Protein AF-0000000083253314 (afdb_homodimer)

Structure (mmCIF, N/CA/C/O backbone):
data_AF-0000000083253314-model_v1
#
loop_
_entity.id
_entity.type
_entity.pdbx_description
1 polymer 'Uncharacterized protein'
#
loop_
_atom_site.group_PDB
_atom_site.id
_atom_site.type_symbol
_atom_site.label_atom_id
_atom_site.label_alt_id
_atom_site.label_comp_id
_atom_site.label_asym_id
_atom_site.label_entity_id
_atom_site.label_seq_id
_atom_site.pdbx_PDB_ins_code
_atom_site.Cartn_x
_atom_site.Cartn_y
_atom_site.Cartn_z
_atom_site.occupancy
_atom_site.B_iso_or_equiv
_atom_site.auth_seq_id
_atom_site.auth_comp_id
_atom_site.auth_asym_id
_atom_site.auth_atom_id
_atom_site.pdbx_PDB_model_num
ATOM 1 N N . MET A 1 1 ? 25.844 18.75 23.312 1 23.12 1 MET A N 1
ATOM 2 C CA . MET A 1 1 ? 25.453 18.906 21.906 1 23.12 1 MET A CA 1
ATOM 3 C C . MET A 1 1 ? 24.984 17.562 21.328 1 23.12 1 MET A C 1
ATOM 5 O O . MET A 1 1 ? 25.75 16.609 21.297 1 23.12 1 MET A O 1
ATOM 9 N N . ALA A 1 2 ? 23.922 17.047 21.75 1 31.97 2 ALA A N 1
ATOM 10 C CA . ALA A 1 2 ? 23.453 15.68 21.547 1 31.97 2 ALA A CA 1
ATOM 11 C C . ALA A 1 2 ? 23.531 15.281 20.078 1 31.97 2 ALA A C 1
ATOM 13 O O . ALA A 1 2 ? 23.125 16.062 19.203 1 31.97 2 ALA A O 1
ATOM 14 N N . THR A 1 3 ? 24.562 14.625 19.641 1 28.67 3 THR A N 1
ATOM 15 C CA . THR A 1 3 ? 24.781 14.102 18.297 1 28.67 3 THR A CA 1
ATOM 16 C C . THR A 1 3 ? 23.484 13.547 17.703 1 28.67 3 THR A C 1
ATOM 18 O O . THR A 1 3 ? 22.828 12.719 18.328 1 28.67 3 THR A O 1
ATOM 21 N N . LEU A 1 4 ? 22.672 14.398 17.188 1 31.06 4 LEU A N 1
ATOM 22 C CA . LEU A 1 4 ? 21.547 14.023 16.328 1 31.06 4 LEU A CA 1
ATOM 23 C C . LEU A 1 4 ? 21.922 12.812 15.469 1 31.06 4 LEU A C 1
ATOM 25 O O . LEU A 1 4 ? 22.672 12.93 14.5 1 31.06 4 LEU A O 1
ATOM 29 N N . THR A 1 5 ? 22.641 11.727 15.984 1 32.38 5 THR A N 1
ATOM 30 C CA . THR A 1 5 ? 22.922 10.477 15.297 1 32.38 5 THR A CA 1
ATOM 31 C C . THR A 1 5 ? 21.969 10.281 14.125 1 32.38 5 THR A C 1
ATOM 33 O O . THR A 1 5 ? 20.75 10.234 14.312 1 32.38 5 THR A O 1
ATOM 36 N N . ASN A 1 6 ? 22.219 10.875 12.977 1 35.59 6 ASN A N 1
ATOM 37 C CA . ASN A 1 6 ? 21.734 10.766 11.602 1 35.59 6 ASN A CA 1
ATOM 38 C C . ASN A 1 6 ? 21.234 9.359 11.289 1 35.59 6 ASN A C 1
ATOM 40 O O . ASN A 1 6 ? 22 8.508 10.844 1 35.59 6 ASN A O 1
ATOM 44 N N . ILE A 1 7 ? 20.938 8.414 12.031 1 38.84 7 ILE A N 1
ATOM 45 C CA . ILE A 1 7 ? 20.312 7.129 11.75 1 38.84 7 ILE A CA 1
ATOM 46 C C . ILE A 1 7 ? 19.562 7.203 10.422 1 38.84 7 ILE A C 1
ATOM 48 O O . ILE A 1 7 ? 18.547 7.902 10.312 1 38.84 7 ILE A O 1
ATOM 52 N N . ALA A 1 8 ? 20.234 7.473 9.375 1 46.09 8 ALA A N 1
ATOM 53 C CA . ALA A 1 8 ? 19.922 7.641 7.957 1 46.09 8 ALA A CA 1
ATOM 54 C C . ALA A 1 8 ? 18.688 6.82 7.562 1 46.09 8 ALA A C 1
ATOM 56 O O . ALA A 1 8 ? 18.703 5.594 7.684 1 46.09 8 ALA A O 1
ATOM 57 N N . ASN A 1 9 ? 17.516 7.301 7.895 1 69.62 9 ASN A N 1
ATOM 58 C CA . ASN A 1 9 ? 16.219 6.695 7.633 1 69.62 9 ASN A CA 1
ATOM 59 C C . ASN A 1 9 ? 16.172 6.027 6.262 1 69.62 9 ASN A C 1
ATOM 61 O O . ASN A 1 9 ? 16.641 6.602 5.273 1 69.62 9 ASN A O 1
ATOM 65 N N . GLU A 1 10 ? 16.484 4.688 6.301 1 85.62 10 GLU A N 1
ATOM 66 C CA . GLU A 1 10 ? 16.328 3.895 5.086 1 85.62 10 GLU A CA 1
ATOM 67 C C . GLU A 1 10 ? 15.336 4.547 4.125 1 85.62 10 GLU A C 1
ATOM 69 O O . GLU A 1 10 ? 14.219 4.883 4.508 1 85.62 10 GLU A O 1
ATOM 74 N N . THR A 1 11 ? 16.125 5.051 2.875 1 93.38 11 THR A N 1
ATOM 75 C CA . THR A 1 11 ? 15.195 5.547 1.86 1 93.38 11 THR A CA 1
ATOM 76 C C . THR A 1 11 ? 14.211 4.461 1.447 1 93.38 11 THR A C 1
ATOM 78 O O . THR A 1 11 ? 14.422 3.279 1.736 1 93.38 11 THR A O 1
ATOM 81 N N . LEU A 1 12 ? 13.133 4.816 0.83 1 95.38 12 LEU A N 1
ATOM 82 C CA . LEU A 1 12 ? 12.125 3.842 0.423 1 95.38 12 LEU A CA 1
ATOM 83 C C . LEU A 1 12 ? 12.703 2.869 -0.603 1 95.38 12 LEU A C 1
ATOM 85 O O . LEU A 1 12 ? 12.352 1.686 -0.604 1 95.38 12 LEU A O 1
ATOM 89 N N . ILE A 1 13 ? 13.633 3.361 -1.525 1 94.31 13 ILE A N 1
ATOM 90 C CA . ILE A 1 13 ? 14.203 2.473 -2.533 1 94.31 13 ILE A CA 1
ATOM 91 C C . ILE A 1 13 ? 15.117 1.45 -1.863 1 94.31 13 ILE A C 1
ATOM 93 O O . ILE A 1 13 ? 15.18 0.292 -2.283 1 94.31 13 ILE A O 1
ATOM 97 N N . GLU A 1 14 ? 15.852 1.898 -0.837 1 95.19 14 GLU A N 1
ATOM 98 C CA . GLU A 1 14 ? 16.688 0.967 -0.077 1 95.19 14 GLU A CA 1
ATOM 99 C C . GLU A 1 14 ? 15.828 -0.062 0.655 1 95.19 14 GLU A C 1
ATOM 101 O O . GLU A 1 14 ? 16.188 -1.24 0.723 1 95.19 14 GLU A O 1
ATOM 106 N N . ARG A 1 15 ? 14.727 0.374 1.231 1 96.06 15 ARG A N 1
ATOM 107 C CA . ARG A 1 15 ? 13.789 -0.533 1.89 1 96.06 15 ARG A CA 1
ATOM 108 C C . ARG A 1 15 ? 13.211 -1.536 0.898 1 96.06 15 ARG A C 1
ATOM 110 O O . ARG A 1 15 ? 13.102 -2.727 1.201 1 96.06 15 ARG A O 1
ATOM 117 N N . MET A 1 16 ? 12.844 -1.071 -0.293 1 96.19 16 MET A N 1
ATOM 118 C CA . MET A 1 16 ? 12.344 -1.963 -1.336 1 96.19 16 MET A CA 1
ATOM 119 C C . MET A 1 16 ? 13.383 -3.025 -1.687 1 96.19 16 MET A C 1
ATOM 121 O O . MET A 1 16 ? 13.047 -4.203 -1.815 1 96.19 16 MET A O 1
ATOM 125 N N . LYS A 1 17 ? 14.57 -2.559 -1.828 1 95.75 17 LYS A N 1
ATOM 126 C CA . LYS A 1 17 ? 15.656 -3.479 -2.129 1 95.75 17 LYS A CA 1
ATOM 127 C C . LYS A 1 17 ? 15.797 -4.543 -1.045 1 95.75 17 LYS A C 1
ATOM 129 O O . LYS A 1 17 ? 15.922 -5.73 -1.348 1 95.75 17 LYS A O 1
ATOM 134 N N . ARG A 1 18 ? 15.75 -4.125 0.148 1 96.94 18 ARG A N 1
ATOM 135 C CA . ARG A 1 18 ? 15.867 -5.059 1.264 1 96.94 18 ARG A CA 1
ATOM 136 C C . ARG A 1 18 ? 14.727 -6.074 1.249 1 96.94 18 ARG A C 1
ATOM 138 O O . ARG A 1 18 ? 14.953 -7.273 1.425 1 96.94 18 ARG A O 1
ATOM 145 N N . PHE A 1 19 ? 13.492 -5.609 1.08 1 97.12 19 PHE A N 1
ATOM 146 C CA . PHE A 1 19 ? 12.352 -6.516 1.013 1 97.12 19 PHE A CA 1
ATOM 147 C C . PHE A 1 19 ? 12.508 -7.496 -0.141 1 97.12 19 PHE A C 1
ATOM 149 O O . PHE A 1 19 ? 12.25 -8.695 0.018 1 97.12 19 PHE A O 1
ATOM 156 N N . TYR A 1 20 ? 12.906 -6.949 -1.326 1 97.19 20 TYR A N 1
ATOM 157 C CA . TYR A 1 20 ? 13.078 -7.809 -2.492 1 97.19 20 TYR A CA 1
ATOM 158 C C . TYR A 1 20 ? 14.078 -8.922 -2.205 1 97.19 20 TYR A C 1
ATOM 160 O O . TYR A 1 20 ? 13.812 -10.094 -2.5 1 97.19 20 TYR A O 1
ATOM 168 N N . GLU A 1 21 ? 15.18 -8.578 -1.661 1 97.12 21 GLU A N 1
ATOM 169 C CA . GLU A 1 21 ? 16.219 -9.562 -1.332 1 97.12 21 GLU A CA 1
ATOM 170 C C . GLU A 1 21 ? 15.68 -10.617 -0.368 1 97.12 21 GLU A C 1
ATOM 172 O O . GLU A 1 21 ? 15.984 -11.805 -0.513 1 97.12 21 GLU A O 1
ATOM 177 N N . GLN A 1 22 ? 14.945 -10.211 0.62 1 96.94 22 GLN A N 1
ATOM 178 C CA . GLN A 1 22 ? 14.367 -11.133 1.591 1 96.94 22 GLN A CA 1
ATOM 179 C C . GLN A 1 22 ? 13.414 -12.117 0.916 1 96.94 22 GLN A C 1
ATOM 181 O O . GLN A 1 22 ? 13.492 -13.32 1.147 1 96.94 22 GLN A O 1
ATOM 186 N N . TYR A 1 23 ? 12.602 -11.633 0.003 1 96.62 23 TYR A N 1
ATOM 187 C CA . TYR A 1 23 ? 11.633 -12.484 -0.661 1 96.62 23 TYR A CA 1
ATOM 188 C C . TYR A 1 23 ? 12.297 -13.352 -1.723 1 96.62 23 TYR A C 1
ATOM 190 O O . TYR A 1 23 ? 11.844 -14.469 -1.999 1 96.62 23 TYR A O 1
ATOM 198 N N . ARG A 1 24 ? 13.344 -12.852 -2.332 1 97.12 24 ARG A N 1
ATOM 199 C CA . ARG A 1 24 ? 14.023 -13.539 -3.428 1 97.12 24 ARG A CA 1
ATOM 200 C C . ARG A 1 24 ? 14.719 -14.805 -2.934 1 97.12 24 ARG A C 1
ATOM 202 O O . ARG A 1 24 ? 14.984 -15.7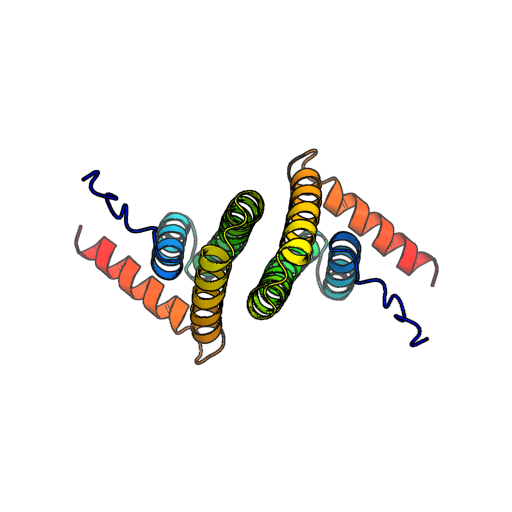19 -3.717 1 97.12 24 ARG A O 1
ATOM 209 N N . THR A 1 25 ? 14.906 -14.945 -1.656 1 95.81 25 THR A N 1
ATOM 210 C CA . THR A 1 25 ? 15.523 -16.125 -1.075 1 95.81 25 THR A CA 1
ATOM 211 C C . THR A 1 25 ? 14.602 -17.344 -1.209 1 95.81 25 THR A C 1
ATOM 213 O O . THR A 1 25 ? 15.062 -18.484 -1.243 1 95.81 25 THR A O 1
ATOM 216 N N . THR A 1 26 ? 13.305 -17.125 -1.304 1 96.12 26 THR A N 1
ATOM 217 C CA . THR A 1 26 ? 12.375 -18.234 -1.234 1 96.12 26 THR A CA 1
ATOM 218 C C . THR A 1 26 ? 11.398 -18.203 -2.406 1 96.12 26 THR A C 1
ATOM 220 O O . THR A 1 26 ? 10.562 -19.094 -2.551 1 96.12 26 THR A O 1
ATOM 223 N N . SER A 1 27 ? 11.438 -17.141 -3.209 1 96.38 27 SER A N 1
ATOM 224 C CA . SER A 1 27 ? 10.461 -16.984 -4.277 1 96.38 27 SER A CA 1
ATOM 225 C C . SER A 1 27 ? 11.133 -16.625 -5.598 1 96.38 27 SER A C 1
ATOM 227 O O . SER A 1 27 ? 12.312 -16.266 -5.621 1 96.38 27 SER A O 1
ATOM 229 N N . ASN A 1 28 ? 10.375 -16.766 -6.719 1 96.44 28 ASN A N 1
ATOM 230 C CA . ASN A 1 28 ? 10.898 -16.359 -8.016 1 96.44 28 ASN A CA 1
ATOM 231 C C . ASN A 1 28 ? 10.875 -14.836 -8.172 1 96.44 28 ASN A C 1
ATOM 233 O O . ASN A 1 28 ? 10.391 -14.125 -7.297 1 96.44 28 ASN A O 1
ATOM 237 N N . VAL A 1 29 ? 11.391 -14.305 -9.273 1 95.62 29 VAL A N 1
ATOM 238 C CA . VAL A 1 29 ? 11.594 -12.891 -9.531 1 95.62 29 VAL A CA 1
ATOM 239 C C . VAL A 1 29 ? 10.258 -12.148 -9.461 1 95.62 29 VAL A C 1
ATOM 241 O O . VAL A 1 29 ? 10.133 -11.141 -8.766 1 95.62 29 VAL A O 1
ATOM 244 N N . GLU A 1 30 ? 9.211 -12.695 -10.078 1 93 30 GLU A N 1
ATOM 245 C CA . GLU A 1 30 ? 7.918 -12.023 -10.164 1 93 30 GLU A CA 1
ATOM 246 C C . GLU A 1 30 ? 7.246 -11.945 -8.797 1 93 30 GLU A C 1
ATOM 248 O O . GLU A 1 30 ? 6.832 -10.867 -8.367 1 93 30 GLU A O 1
ATOM 253 N N . ALA A 1 31 ? 7.215 -13.062 -8.141 1 93.69 31 ALA A N 1
ATOM 254 C CA . ALA A 1 31 ? 6.574 -13.109 -6.828 1 93.69 31 ALA A CA 1
ATOM 255 C C . ALA A 1 31 ? 7.324 -12.242 -5.824 1 93.69 31 ALA A C 1
ATOM 257 O O . ALA A 1 31 ? 6.707 -11.57 -4.996 1 93.69 31 ALA A O 1
ATOM 258 N N . SER A 1 32 ? 8.688 -12.219 -5.91 1 96.25 32 SER A N 1
ATOM 259 C CA . SER A 1 32 ? 9.508 -11.414 -5.004 1 96.25 32 SER A CA 1
ATOM 260 C C . SER A 1 32 ? 9.242 -9.93 -5.191 1 96.25 32 SER A C 1
ATOM 262 O O . SER A 1 32 ? 9.148 -9.18 -4.215 1 96.25 32 SER A O 1
ATOM 264 N N . PHE A 1 33 ? 9.094 -9.523 -6.457 1 94.69 33 PHE A N 1
ATOM 265 C CA . PHE A 1 33 ? 8.859 -8.117 -6.746 1 94.69 33 PHE A CA 1
ATOM 266 C C . PHE A 1 33 ? 7.492 -7.684 -6.227 1 94.69 33 PHE A C 1
ATOM 268 O O . PHE A 1 33 ? 7.371 -6.641 -5.586 1 94.69 33 PHE A O 1
ATOM 275 N N . VAL A 1 34 ? 6.48 -8.477 -6.469 1 91 34 VAL A N 1
ATOM 276 C CA . VAL A 1 34 ? 5.117 -8.172 -6.039 1 91 34 VAL A CA 1
ATOM 277 C C . VAL A 1 34 ? 5.062 -8.102 -4.512 1 91 34 VAL A C 1
ATOM 279 O O . VAL A 1 34 ? 4.504 -7.164 -3.945 1 91 34 VAL A O 1
ATOM 282 N N . ASN A 1 35 ? 5.645 -9.062 -3.846 1 93.62 35 ASN A N 1
ATOM 283 C CA . ASN A 1 35 ? 5.645 -9.109 -2.389 1 93.62 35 ASN A CA 1
ATOM 284 C C . ASN A 1 35 ? 6.398 -7.926 -1.792 1 93.62 35 ASN A C 1
ATOM 286 O O . ASN A 1 35 ? 5.973 -7.352 -0.789 1 93.62 35 ASN A O 1
ATOM 290 N N . ALA A 1 36 ? 7.531 -7.609 -2.379 1 95.44 36 ALA A N 1
ATOM 291 C CA . ALA A 1 36 ? 8.328 -6.484 -1.897 1 95.44 36 ALA A CA 1
ATOM 292 C C . ALA A 1 36 ? 7.555 -5.172 -2.02 1 95.44 36 ALA A C 1
ATOM 294 O O . ALA A 1 36 ? 7.57 -4.348 -1.104 1 95.44 36 ALA A O 1
ATOM 295 N N . LYS A 1 37 ? 6.953 -4.98 -3.164 1 93.62 37 LYS A N 1
ATOM 296 C CA . LYS A 1 37 ? 6.152 -3.785 -3.4 1 93.62 37 LYS A CA 1
ATOM 297 C C . LYS A 1 37 ? 5.035 -3.658 -2.367 1 93.62 37 LYS A C 1
ATOM 299 O O . LYS A 1 37 ? 4.809 -2.574 -1.824 1 93.62 37 LYS A O 1
ATOM 304 N N . GLU A 1 38 ? 4.328 -4.746 -2.104 1 92.12 38 GLU A N 1
ATOM 305 C CA . GLU A 1 38 ? 3.262 -4.75 -1.108 1 92.12 38 GLU A CA 1
ATOM 306 C C . GLU A 1 38 ? 3.799 -4.41 0.279 1 92.12 38 GLU A C 1
ATOM 308 O O . GLU A 1 38 ? 3.232 -3.568 0.98 1 92.12 38 GLU A O 1
ATOM 313 N N . ALA A 1 39 ? 4.84 -5.07 0.633 1 94.75 39 ALA A N 1
ATOM 314 C CA . ALA A 1 39 ? 5.445 -4.816 1.938 1 94.75 39 ALA A CA 1
ATOM 315 C C . ALA A 1 39 ? 5.855 -3.354 2.078 1 94.75 39 ALA A C 1
ATOM 317 O O . ALA A 1 39 ? 5.66 -2.748 3.135 1 94.75 39 ALA A O 1
ATOM 318 N N . LEU A 1 40 ? 6.406 -2.824 0.994 1 96.12 40 LEU A N 1
ATOM 319 C CA . LEU A 1 40 ? 6.832 -1.428 1.001 1 96.12 40 LEU A CA 1
ATOM 320 C C . LEU A 1 40 ? 5.645 -0.501 1.242 1 96.12 40 LEU A C 1
ATOM 322 O O . LEU A 1 40 ? 5.707 0.387 2.096 1 96.12 40 LEU A O 1
ATOM 326 N N . ALA A 1 41 ? 4.598 -0.711 0.452 1 95.38 41 ALA A N 1
ATOM 327 C CA . ALA A 1 41 ? 3.412 0.13 0.586 1 95.38 41 ALA A CA 1
ATOM 328 C C . ALA A 1 41 ? 2.842 0.051 1.999 1 95.38 41 ALA A C 1
ATOM 330 O O . ALA A 1 41 ? 2.506 1.076 2.598 1 95.38 41 ALA A O 1
ATOM 331 N N . LEU A 1 42 ? 2.777 -1.097 2.561 1 93.94 42 LEU A N 1
ATOM 332 C CA . LEU A 1 42 ? 2.184 -1.301 3.879 1 93.94 42 LEU A CA 1
ATOM 333 C C . LEU A 1 42 ? 3.037 -0.653 4.965 1 93.94 42 LEU A C 1
ATOM 335 O O . LEU A 1 42 ? 2.51 0.009 5.859 1 93.94 42 LEU A O 1
ATOM 339 N N . THR A 1 43 ? 4.312 -0.815 4.91 1 95.19 43 THR A N 1
ATOM 340 C CA . THR A 1 43 ? 5.176 -0.24 5.934 1 95.19 43 THR A CA 1
ATOM 341 C C . THR A 1 43 ? 5.234 1.279 5.805 1 95.19 43 THR A C 1
ATOM 343 O O . THR A 1 43 ? 5.359 1.988 6.805 1 95.19 43 THR A O 1
ATOM 346 N N . LEU A 1 44 ? 5.184 1.72 4.551 1 97.12 44 LEU A N 1
ATOM 347 C CA . LEU A 1 44 ? 5.137 3.162 4.336 1 97.12 44 LEU A CA 1
ATOM 348 C C . LEU A 1 44 ? 3.893 3.764 4.984 1 97.12 44 LEU A C 1
ATOM 350 O O . LEU A 1 44 ? 3.961 4.832 5.598 1 97.12 44 LEU A O 1
ATOM 354 N N . LEU A 1 45 ? 2.793 3.102 4.836 1 97.19 45 LEU A N 1
ATOM 355 C CA . LEU A 1 45 ? 1.558 3.576 5.449 1 97.19 45 LEU A CA 1
ATOM 356 C C . LEU A 1 45 ? 1.685 3.602 6.969 1 97.19 45 LEU A C 1
ATOM 358 O O . LEU A 1 45 ? 1.155 4.504 7.625 1 97.19 45 LEU A O 1
ATOM 362 N N . ASP A 1 46 ? 2.395 2.699 7.555 1 95.62 46 ASP A N 1
ATOM 363 C CA . ASP A 1 46 ? 2.674 2.715 8.984 1 95.62 46 ASP A CA 1
ATOM 364 C C . ASP A 1 46 ? 3.5 3.939 9.375 1 95.62 46 ASP A C 1
ATOM 366 O O . ASP A 1 46 ? 3.199 4.609 10.367 1 95.62 46 ASP A O 1
ATOM 370 N N . ASP A 1 47 ? 4.551 4.199 8.609 1 96.5 47 ASP A N 1
ATOM 371 C CA . ASP A 1 47 ? 5.391 5.371 8.859 1 96.5 47 ASP A CA 1
ATOM 372 C C . ASP A 1 47 ? 4.562 6.652 8.828 1 96.5 47 ASP A C 1
ATOM 374 O O . ASP A 1 47 ? 4.703 7.512 9.703 1 96.5 47 ASP A O 1
ATOM 378 N N . ILE A 1 48 ? 3.76 6.699 7.812 1 97.69 48 ILE A N 1
ATOM 379 C CA . ILE A 1 48 ? 2.949 7.895 7.621 1 97.69 48 ILE A CA 1
ATOM 380 C C . ILE A 1 48 ? 1.991 8.062 8.797 1 97.69 48 ILE A C 1
ATOM 382 O O . ILE A 1 48 ? 1.766 9.18 9.266 1 97.69 48 ILE A O 1
ATOM 386 N N . GLY A 1 49 ? 1.364 6.965 9.242 1 96.38 49 GLY A N 1
ATOM 387 C CA . GLY A 1 49 ? 0.548 7.031 10.438 1 96.38 49 GLY A CA 1
ATOM 388 C C . GLY A 1 49 ? 1.292 7.594 11.641 1 96.38 49 GLY A C 1
ATOM 389 O O . GLY A 1 49 ? 0.766 8.445 12.359 1 96.38 49 GLY A O 1
ATOM 390 N N . ARG A 1 50 ? 2.471 7.148 11.844 1 96.56 50 ARG A N 1
ATOM 391 C CA . ARG A 1 50 ? 3.293 7.637 12.945 1 96.56 50 ARG A CA 1
ATOM 392 C C . ARG A 1 50 ? 3.617 9.117 12.773 1 96.56 50 ARG A C 1
ATOM 394 O O . ARG A 1 50 ? 3.5 9.898 13.719 1 96.56 50 ARG A O 1
ATOM 401 N N . TYR A 1 51 ? 4.051 9.492 11.547 1 97.44 51 TYR A N 1
ATOM 402 C CA . TYR A 1 51 ? 4.359 10.891 11.266 1 97.44 51 TYR A CA 1
ATOM 403 C C . TYR A 1 51 ? 3.15 11.781 11.523 1 97.44 51 TYR A C 1
ATOM 405 O O . TYR A 1 51 ? 3.293 12.906 11.992 1 97.44 51 TYR A O 1
ATOM 413 N N . ALA A 1 52 ? 1.97 11.32 11.125 1 96.75 52 ALA A N 1
ATOM 414 C CA . ALA A 1 52 ? 0.739 12.078 11.32 1 96.75 52 ALA A CA 1
ATOM 415 C C . ALA A 1 52 ? 0.461 12.297 12.805 1 96.75 52 ALA A C 1
ATOM 417 O O . ALA A 1 52 ? 0.069 13.398 13.219 1 96.75 52 ALA A O 1
ATOM 418 N N . GLU A 1 53 ? 0.639 11.289 13.625 1 95.44 53 GLU A N 1
ATOM 419 C CA . GLU A 1 53 ? 0.472 11.406 15.07 1 95.44 53 GLU A CA 1
ATOM 420 C C . GLU A 1 53 ? 1.418 12.453 15.648 1 95.44 53 GLU A C 1
ATOM 422 O O . GLU A 1 53 ? 1.055 13.18 16.578 1 95.44 53 GLU A O 1
ATOM 427 N N . GLU A 1 54 ? 2.592 12.547 15.055 1 96.56 54 GLU A N 1
ATOM 428 C CA . GLU A 1 54 ? 3.613 13.492 15.5 1 96.56 54 GLU A CA 1
ATOM 429 C C . GLU A 1 54 ? 3.42 14.859 14.844 1 96.56 54 GLU A C 1
ATOM 431 O O . GLU A 1 54 ? 4.207 15.781 15.078 1 96.56 54 GLU A O 1
ATOM 436 N N . SER A 1 55 ? 2.428 14.969 14.055 1 96.94 55 SER A N 1
ATOM 437 C CA . SER A 1 55 ? 2.133 16.188 13.32 1 96.94 55 SER A CA 1
ATOM 438 C C . SER A 1 55 ? 3.328 16.625 12.477 1 96.94 55 SER A C 1
ATOM 440 O O . SER A 1 55 ? 3.633 17.812 12.398 1 96.94 55 SER A O 1
ATOM 442 N N . ASN A 1 56 ? 4.027 15.609 11.961 1 97.06 56 ASN A N 1
ATOM 443 C CA . ASN A 1 56 ? 5.23 15.867 11.18 1 97.06 56 ASN A CA 1
ATOM 444 C C . ASN A 1 56 ? 4.934 15.867 9.68 1 97.06 56 ASN A C 1
ATOM 446 O O . ASN A 1 56 ? 5.266 14.914 8.977 1 97.06 56 ASN A O 1
ATOM 450 N N . LEU A 1 57 ? 4.379 16.938 9.219 1 96.88 57 LEU A N 1
ATOM 451 C CA . LEU A 1 57 ? 3.957 17.078 7.832 1 96.88 57 LEU A CA 1
ATOM 452 C C . LEU A 1 57 ? 5.152 17 6.891 1 96.88 57 LEU A C 1
ATOM 454 O O . LEU A 1 57 ? 5.043 16.469 5.785 1 96.88 57 LEU A O 1
ATOM 458 N N . ASP A 1 58 ? 6.297 17.547 7.332 1 96 58 ASP A N 1
ATOM 459 C CA . ASP A 1 58 ? 7.492 17.5 6.492 1 96 58 ASP A CA 1
ATOM 460 C C . ASP A 1 58 ? 7.93 16.062 6.227 1 96 58 ASP A C 1
ATOM 462 O O . ASP A 1 58 ? 8.273 15.711 5.098 1 96 58 ASP A O 1
ATOM 466 N N . ALA A 1 59 ? 7.867 15.219 7.215 1 96.25 59 ALA A N 1
ATOM 467 C CA . ALA A 1 59 ? 8.211 13.805 7.055 1 96.25 59 ALA A CA 1
ATOM 468 C C . ALA A 1 59 ? 7.234 13.102 6.117 1 96.25 59 ALA A C 1
ATOM 470 O O . ALA A 1 59 ? 7.633 12.258 5.312 1 96.25 59 ALA A O 1
ATOM 471 N N . ILE A 1 60 ? 5.969 13.461 6.234 1 97.75 60 ILE A N 1
ATOM 472 C CA . ILE A 1 60 ? 4.953 12.867 5.367 1 97.75 60 ILE A CA 1
ATOM 473 C C . ILE A 1 60 ? 5.215 13.273 3.918 1 97.75 60 ILE A C 1
ATOM 475 O O . ILE A 1 60 ? 5.18 12.43 3.02 1 97.75 60 ILE A O 1
ATOM 479 N N . ARG A 1 61 ? 5.559 14.492 3.713 1 97.25 61 ARG A N 1
ATOM 480 C CA . ARG A 1 61 ? 5.84 14.977 2.363 1 97.25 61 ARG A CA 1
ATOM 481 C C . ARG A 1 61 ? 7.055 14.266 1.772 1 97.25 61 ARG A C 1
ATOM 483 O O . ARG A 1 61 ? 7.047 13.883 0.602 1 97.25 61 ARG A O 1
ATOM 490 N N . MET A 1 62 ? 8.031 14.086 2.566 1 96.5 62 MET A N 1
ATOM 491 C CA . MET A 1 62 ? 9.227 13.391 2.1 1 96.5 62 MET A CA 1
ATOM 492 C C . MET A 1 62 ? 8.906 11.938 1.755 1 96.5 62 MET A C 1
ATOM 494 O O . MET A 1 62 ? 9.367 11.422 0.732 1 96.5 62 MET A O 1
ATOM 498 N N . ALA A 1 63 ? 8.148 11.289 2.621 1 96.31 63 ALA A N 1
ATOM 499 C CA . ALA A 1 63 ? 7.781 9.898 2.404 1 96.31 63 ALA A CA 1
ATOM 500 C C . ALA A 1 63 ? 6.969 9.734 1.124 1 96.31 63 ALA A C 1
ATOM 502 O O . ALA A 1 63 ? 7.219 8.82 0.333 1 96.31 63 ALA A O 1
ATOM 503 N N . THR A 1 64 ? 6.027 10.617 0.877 1 97 64 THR A N 1
ATOM 504 C CA . THR A 1 64 ? 5.172 10.508 -0.301 1 97 64 THR A CA 1
ATOM 505 C C . THR A 1 64 ? 5.953 10.867 -1.565 1 97 64 THR A C 1
ATOM 507 O O . THR A 1 64 ? 5.695 10.305 -2.635 1 97 64 THR A O 1
ATOM 510 N N . ALA A 1 65 ? 6.91 11.766 -1.497 1 95.94 65 ALA A N 1
ATOM 511 C CA . ALA A 1 65 ? 7.77 12.078 -2.637 1 95.94 65 ALA A CA 1
ATOM 512 C C . ALA A 1 65 ? 8.609 10.867 -3.033 1 95.94 65 ALA A C 1
ATOM 514 O O . ALA A 1 65 ? 8.758 10.57 -4.219 1 95.94 65 ALA A O 1
ATOM 515 N N . GLN A 1 66 ? 9.141 10.234 -2.027 1 95.88 66 GLN A N 1
ATOM 516 C CA . GLN A 1 66 ? 9.922 9.031 -2.299 1 95.88 66 GLN A CA 1
ATOM 517 C C . GLN A 1 66 ? 9.047 7.945 -2.932 1 95.88 66 GLN A C 1
ATOM 519 O O . GLN A 1 66 ? 9.492 7.242 -3.842 1 95.88 66 GLN A O 1
ATOM 524 N N . TRP A 1 67 ? 7.875 7.797 -2.484 1 95.88 67 TRP A N 1
ATOM 525 C CA . TRP A 1 67 ? 6.953 6.824 -3.062 1 95.88 67 TRP A CA 1
ATOM 526 C C . TRP A 1 67 ? 6.66 7.152 -4.523 1 95.88 67 TRP A C 1
ATOM 528 O O . TRP A 1 67 ? 6.648 6.262 -5.379 1 95.88 67 TRP A O 1
ATOM 538 N N . ASP A 1 68 ? 6.398 8.398 -4.824 1 93.56 68 ASP A N 1
ATOM 539 C CA . ASP A 1 68 ? 6.145 8.828 -6.195 1 93.56 68 ASP A CA 1
ATOM 540 C C . ASP A 1 68 ? 7.316 8.461 -7.105 1 93.56 68 ASP A C 1
ATOM 542 O O . ASP A 1 68 ? 7.113 8.031 -8.242 1 93.56 68 ASP A O 1
ATOM 546 N N . GLU A 1 69 ? 8.484 8.602 -6.613 1 91.12 69 GLU A N 1
ATOM 547 C CA . GLU A 1 69 ? 9.672 8.258 -7.391 1 91.12 69 GLU A CA 1
ATOM 548 C C . GLU A 1 69 ? 9.703 6.766 -7.715 1 91.12 69 GLU A C 1
ATOM 550 O O . GLU A 1 69 ? 9.953 6.379 -8.859 1 91.12 69 GLU A O 1
ATOM 555 N N . ILE A 1 70 ? 9.406 5.973 -6.723 1 91.75 70 ILE A N 1
ATOM 556 C CA . ILE A 1 70 ? 9.414 4.523 -6.914 1 91.75 70 ILE A CA 1
ATOM 557 C C . ILE A 1 70 ? 8.312 4.133 -7.902 1 91.75 70 ILE A C 1
ATOM 559 O O . ILE A 1 70 ? 8.539 3.301 -8.789 1 91.75 70 ILE A O 1
ATOM 563 N N . ARG A 1 71 ? 7.18 4.734 -7.77 1 89.44 71 ARG A N 1
ATOM 564 C CA . ARG A 1 71 ? 6.066 4.457 -8.672 1 89.44 71 ARG A CA 1
ATOM 565 C C . ARG A 1 71 ? 6.422 4.809 -10.109 1 89.44 71 ARG A C 1
ATOM 567 O O . ARG A 1 71 ? 6.07 4.078 -11.039 1 89.44 71 ARG A O 1
ATOM 574 N N . MET A 1 72 ? 7.039 5.906 -10.281 1 88.25 72 MET A N 1
ATOM 575 C CA . MET A 1 72 ? 7.469 6.32 -11.609 1 88.25 72 MET A CA 1
ATOM 576 C C . MET A 1 72 ? 8.453 5.309 -12.203 1 88.25 72 MET A C 1
ATOM 578 O O . MET A 1 72 ? 8.375 4.988 -13.391 1 88.25 72 MET A O 1
ATOM 582 N N . MET A 1 73 ? 9.273 4.812 -11.336 1 86.94 73 MET A N 1
ATOM 583 C CA . MET A 1 73 ? 10.227 3.807 -11.789 1 86.94 73 MET A CA 1
ATOM 584 C C . MET A 1 73 ? 9.516 2.518 -12.188 1 86.94 73 MET A C 1
ATOM 586 O O . MET A 1 73 ? 9.953 1.818 -13.102 1 86.94 73 MET A O 1
ATOM 590 N N . MET A 1 74 ? 8.445 2.221 -11.492 1 84.81 74 MET A N 1
ATOM 591 C CA . MET A 1 74 ? 7.691 1.002 -11.766 1 84.81 74 MET A CA 1
ATOM 592 C C . MET A 1 74 ? 6.859 1.152 -13.039 1 84.81 74 MET A C 1
ATOM 594 O O . MET A 1 74 ? 6.621 0.174 -13.75 1 84.81 74 MET A O 1
ATOM 598 N N . GLN A 1 75 ? 6.152 2.355 -13.266 1 78 75 GLN A N 1
ATOM 599 C CA . GLN A 1 75 ? 5.285 2.623 -14.406 1 78 75 GLN A CA 1
ATOM 600 C C . GLN A 1 75 ? 6.09 2.773 -15.695 1 78 75 GLN A C 1
ATOM 602 O O . GLN A 1 75 ? 5.582 2.518 -16.781 1 78 75 GLN A O 1
ATOM 607 N N . GLY A 1 76 ? 7.164 3.547 -15.625 1 65.19 76 GLY A N 1
ATOM 608 C CA . GLY A 1 76 ? 7.957 3.68 -16.844 1 65.19 76 GLY A CA 1
ATOM 609 C C . GLY A 1 76 ? 8.25 2.352 -17.5 1 65.19 76 GLY A C 1
ATOM 610 O O . GLY A 1 76 ? 7.516 1.379 -17.312 1 65.19 76 GLY A O 1
ATOM 611 N N . SER A 1 77 ? 9.406 2.027 -18.031 1 59.03 77 SER A N 1
ATOM 612 C CA . SER A 1 77 ? 9.727 0.8 -18.75 1 59.03 77 SER A CA 1
ATOM 613 C C . SER A 1 77 ? 9.445 -0.432 -17.891 1 59.03 77 SER A C 1
ATOM 615 O O . SER A 1 77 ? 9.797 -0.471 -16.719 1 59.03 77 SER A O 1
ATOM 617 N N . ASN A 1 78 ? 8.391 -1.418 -18.281 1 57.81 78 ASN A N 1
ATOM 618 C CA . ASN A 1 78 ? 7.633 -2.533 -17.719 1 57.81 78 ASN A CA 1
ATOM 619 C C . ASN A 1 78 ? 8.438 -3.279 -16.656 1 57.81 78 ASN A C 1
ATOM 621 O O . ASN A 1 78 ? 7.902 -3.623 -15.602 1 57.81 78 ASN A O 1
ATOM 625 N N . ASP A 1 79 ? 9.781 -3.354 -16.75 1 77.25 79 ASP A N 1
ATOM 626 C CA . ASP A 1 79 ? 10.469 -4.289 -15.859 1 77.25 79 ASP A CA 1
ATOM 627 C C . ASP A 1 79 ? 11.789 -3.709 -15.367 1 77.25 79 ASP A C 1
ATOM 629 O O . ASP A 1 79 ? 12.648 -4.441 -14.867 1 77.25 79 ASP A O 1
ATOM 633 N N . ALA A 1 80 ? 11.711 -2.256 -15.461 1 84.38 80 ALA A N 1
ATOM 634 C CA . ALA A 1 80 ? 13.039 -1.702 -15.227 1 84.38 80 ALA A CA 1
ATOM 635 C C . ALA A 1 80 ? 13.438 -1.827 -13.758 1 84.38 80 ALA A C 1
ATOM 637 O O . ALA A 1 80 ? 14.547 -2.252 -13.438 1 84.38 80 ALA A O 1
ATOM 638 N N .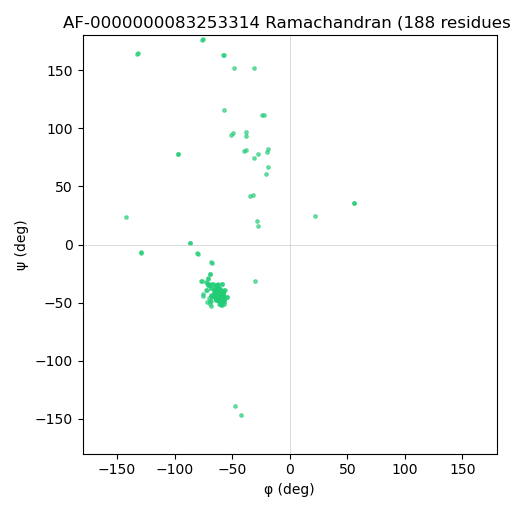 LEU A 1 81 ? 12.594 -1.427 -12.836 1 92 81 LEU A N 1
ATOM 639 C CA . LEU A 1 81 ? 12.914 -1.511 -11.422 1 92 81 LEU A CA 1
ATOM 640 C C . LEU A 1 81 ? 13.117 -2.961 -10.992 1 92 81 LEU A C 1
ATOM 642 O O . LEU A 1 81 ? 14.062 -3.271 -10.266 1 92 81 LEU A O 1
ATOM 646 N N . LYS A 1 82 ? 12.297 -3.795 -11.453 1 93.25 82 LYS A N 1
ATOM 647 C CA . LYS A 1 82 ? 12.414 -5.219 -11.148 1 93.25 82 LYS A CA 1
ATOM 648 C C . LYS A 1 82 ? 13.742 -5.777 -11.633 1 93.25 82 LYS A C 1
ATOM 650 O O . LYS A 1 82 ? 14.422 -6.504 -10.898 1 93.25 82 LYS A O 1
ATOM 655 N N . GLU A 1 83 ? 14.062 -5.461 -12.82 1 92.5 83 GLU A N 1
ATOM 656 C CA . GLU A 1 83 ? 15.328 -5.93 -13.398 1 92.5 83 GLU A CA 1
ATOM 657 C C . GLU A 1 83 ? 16.516 -5.398 -12.609 1 92.5 83 GLU A C 1
ATOM 659 O O . GLU A 1 83 ? 17.5 -6.117 -12.398 1 92.5 83 GLU A O 1
ATOM 664 N N . ARG A 1 84 ? 16.422 -4.145 -12.297 1 92.94 84 ARG A N 1
ATOM 665 C CA . ARG A 1 84 ? 17.5 -3.547 -11.508 1 92.94 84 ARG A CA 1
ATOM 666 C C . ARG A 1 84 ? 17.656 -4.27 -10.172 1 92.94 84 ARG A C 1
ATOM 668 O O . ARG A 1 84 ? 18.781 -4.602 -9.773 1 92.94 84 ARG A O 1
ATOM 675 N N . LEU A 1 85 ? 16.609 -4.5 -9.469 1 95.44 85 LEU A N 1
ATOM 676 C CA . LEU A 1 85 ? 16.656 -5.191 -8.188 1 95.44 85 LEU A CA 1
ATOM 677 C C . LEU A 1 85 ? 17.25 -6.59 -8.344 1 95.44 85 LEU A C 1
ATOM 679 O O . LEU A 1 85 ? 18.031 -7.031 -7.512 1 95.44 85 LEU A O 1
ATOM 683 N N . GLU A 1 86 ? 16.812 -7.223 -9.406 1 95.62 86 GLU A N 1
ATOM 684 C CA . GLU A 1 86 ? 17.297 -8.57 -9.656 1 95.62 86 GLU A CA 1
ATOM 685 C C . GLU A 1 86 ? 18.812 -8.562 -9.922 1 95.62 86 GLU A C 1
ATOM 687 O O . GLU A 1 86 ? 19.531 -9.422 -9.422 1 95.62 86 GLU A O 1
ATOM 692 N N . ARG A 1 87 ? 19.203 -7.648 -10.742 1 95 87 ARG A N 1
ATOM 693 C CA . ARG A 1 87 ? 20.625 -7.516 -11.031 1 95 87 ARG A CA 1
ATOM 694 C C . ARG A 1 87 ? 21.438 -7.293 -9.75 1 95 87 ARG A C 1
ATOM 696 O O . ARG A 1 87 ? 22.453 -7.941 -9.539 1 95 87 ARG A O 1
ATOM 703 N N . GLU A 1 88 ? 21 -6.371 -8.961 1 94.94 88 GLU A N 1
ATOM 704 C CA . GLU A 1 88 ? 21.688 -6.078 -7.699 1 94.94 88 GLU A CA 1
ATOM 705 C C . GLU A 1 88 ? 21.703 -7.297 -6.785 1 94.94 88 GLU A C 1
ATOM 707 O O . GLU A 1 88 ? 22.688 -7.543 -6.094 1 94.94 88 GLU A O 1
ATOM 712 N N . TYR A 1 89 ? 20.609 -8.008 -6.758 1 95.56 89 TYR A N 1
ATOM 713 C CA . TYR A 1 89 ? 20.516 -9.227 -5.961 1 95.56 89 TYR A CA 1
ATOM 714 C C . TYR A 1 89 ? 21.562 -10.242 -6.398 1 95.56 89 TYR A C 1
ATOM 716 O O . TYR A 1 89 ? 22.281 -10.805 -5.562 1 95.56 89 TYR A O 1
ATOM 724 N N . LYS A 1 90 ? 21.625 -10.539 -7.66 1 95.44 90 LYS A N 1
ATOM 725 C CA . LYS A 1 90 ? 22.578 -11.508 -8.195 1 95.44 90 LYS A CA 1
ATOM 726 C C . LYS A 1 90 ? 24.016 -11.078 -7.922 1 95.44 90 LYS A C 1
ATOM 728 O O . LYS A 1 90 ? 24.875 -11.914 -7.637 1 95.44 90 LYS A O 1
ATOM 733 N N . GLN A 1 91 ? 24.234 -9.797 -8.023 1 93.38 91 GLN A N 1
ATOM 734 C CA . GLN A 1 91 ? 25.578 -9.273 -7.758 1 93.38 91 GLN A CA 1
ATOM 735 C C . GLN A 1 91 ? 25.969 -9.5 -6.301 1 93.38 91 GLN A C 1
ATOM 737 O O . GLN A 1 91 ? 27.125 -9.812 -6.012 1 93.38 91 GLN A O 1
ATOM 742 N N . ALA A 1 92 ? 25.078 -9.352 -5.453 1 88.44 92 ALA A N 1
ATOM 743 C CA . ALA A 1 92 ? 25.344 -9.539 -4.031 1 88.44 92 ALA A CA 1
ATOM 744 C C . ALA A 1 92 ? 25.594 -11.008 -3.709 1 88.44 92 ALA A C 1
ATOM 746 O O . ALA A 1 92 ? 26.344 -11.328 -2.787 1 88.44 92 ALA A O 1
ATOM 747 N N . GLN A 1 93 ? 24.891 -11.938 -4.441 1 86.56 93 GLN A N 1
ATOM 748 C CA . GLN A 1 93 ? 25.094 -13.367 -4.246 1 86.56 93 GLN A CA 1
ATOM 749 C C . GLN A 1 93 ? 26.422 -13.82 -4.824 1 86.56 93 GLN A C 1
ATOM 751 O O . GLN A 1 93 ? 27 -14.805 -4.367 1 86.56 93 GLN A O 1
ATOM 756 N N . GLY A 1 94 ? 26.734 -13.242 -5.973 1 77.94 94 GLY A N 1
ATOM 757 C CA . GLY A 1 94 ? 28 -13.617 -6.594 1 77.94 94 GLY A CA 1
ATOM 758 C C . GLY A 1 94 ? 29.219 -13.094 -5.848 1 77.94 94 GLY A C 1
ATOM 759 O O . GLY A 1 94 ? 30.328 -13.602 -6.023 1 77.94 94 GLY A O 1
ATOM 760 N N . GLN A 1 95 ? 29.109 -12.039 -5.211 1 68.19 95 GLN A N 1
ATOM 761 C CA . GLN A 1 95 ? 30.234 -11.484 -4.449 1 68.19 95 GLN A CA 1
ATOM 762 C C . GLN A 1 95 ? 30.391 -12.203 -3.113 1 68.19 95 GLN A C 1
ATOM 764 O O . GLN A 1 95 ? 31.359 -11.977 -2.393 1 68.19 95 GLN A O 1
ATOM 769 N N . GLY A 1 96 ? 29.531 -13.07 -2.639 1 47.91 96 GLY A N 1
ATOM 770 C CA . GLY A 1 96 ? 29.812 -13.906 -1.483 1 47.91 96 GLY A CA 1
ATOM 771 C C . GLY A 1 96 ? 30.375 -15.273 -1.853 1 47.91 96 GLY A C 1
ATOM 772 O O . GLY A 1 96 ? 30.281 -15.688 -3.008 1 47.91 96 GLY A O 1
ATOM 773 N N . MET B 1 1 ? -24.234 30.953 1.822 1 23.14 1 MET B N 1
ATOM 774 C CA . MET B 1 1 ? -23.766 29.938 2.746 1 23.14 1 MET B CA 1
ATOM 775 C C . MET B 1 1 ? -23.422 28.641 2 1 23.14 1 MET B C 1
ATOM 777 O O . MET B 1 1 ? -24.297 28.047 1.375 1 23.14 1 MET B O 1
ATOM 781 N N . ALA B 1 2 ? -22.469 28.625 1.227 1 31.86 2 ALA B N 1
ATOM 782 C CA . ALA B 1 2 ? -22.125 27.625 0.219 1 31.86 2 ALA B CA 1
ATOM 783 C C . ALA B 1 2 ? -22.109 26.219 0.82 1 31.86 2 ALA B C 1
ATOM 785 O O . ALA B 1 2 ? -21.547 26 1.895 1 31.86 2 ALA B O 1
ATOM 786 N N . THR B 1 3 ? -23.188 25.484 0.732 1 29.53 3 THR B N 1
ATOM 787 C CA . THR B 1 3 ? -23.375 24.109 1.184 1 29.53 3 THR B CA 1
ATOM 788 C C . THR B 1 3 ? -22.141 23.266 0.893 1 2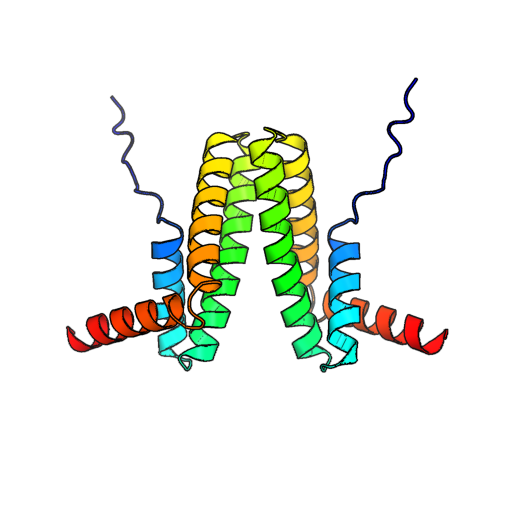9.53 3 THR B C 1
ATOM 790 O O . THR B 1 3 ? -21.656 23.234 -0.241 1 29.53 3 THR B O 1
ATOM 793 N N . LEU B 1 4 ? -21.141 23.375 1.73 1 31.64 4 LEU B N 1
ATOM 794 C CA . LEU B 1 4 ? -20.031 22.422 1.752 1 31.64 4 LEU B CA 1
ATOM 795 C C . LEU B 1 4 ? -20.516 21.031 1.346 1 31.64 4 LEU B C 1
ATOM 797 O O . LEU B 1 4 ? -21.188 20.344 2.125 1 31.64 4 LEU B O 1
ATOM 801 N N . THR B 1 5 ? -21.391 20.828 0.298 1 32.97 5 THR B N 1
ATOM 802 C CA . THR B 1 5 ? -21.812 19.547 -0.264 1 32.97 5 THR B CA 1
ATOM 803 C C . THR B 1 5 ? -20.812 18.453 0.103 1 32.97 5 THR B C 1
ATOM 805 O O . THR B 1 5 ? -19.641 18.516 -0.255 1 32.97 5 THR B O 1
ATOM 808 N N . ASN B 1 6 ? -20.859 17.906 1.321 1 36.12 6 ASN B N 1
ATOM 809 C CA . ASN B 1 6 ? -20.281 16.734 1.961 1 36.12 6 ASN B CA 1
ATOM 810 C C . ASN B 1 6 ? -20.016 15.625 0.953 1 36.12 6 ASN B C 1
ATOM 812 O O . ASN B 1 6 ? -20.891 14.805 0.68 1 36.12 6 ASN B O 1
ATOM 816 N N . ILE B 1 7 ? -19.891 15.664 -0.292 1 38.91 7 ILE B N 1
ATOM 817 C CA . ILE B 1 7 ? -19.453 14.625 -1.217 1 38.91 7 ILE B CA 1
ATOM 818 C C . ILE B 1 7 ? -18.703 13.539 -0.453 1 38.91 7 ILE B C 1
ATOM 820 O O . ILE B 1 7 ? -17.625 13.781 0.081 1 38.91 7 ILE B O 1
ATOM 824 N N . ALA B 1 8 ? -19.375 12.82 0.39 1 46.19 8 ALA B N 1
ATOM 825 C CA . ALA B 1 8 ? -19.078 11.766 1.354 1 46.19 8 ALA B CA 1
ATOM 826 C C . ALA B 1 8 ? -17.891 10.914 0.896 1 46.19 8 ALA B C 1
ATOM 828 O O . ALA B 1 8 ? -17.969 10.242 -0.135 1 46.19 8 ALA B O 1
ATOM 829 N N . ASN B 1 9 ? -16.688 11.445 0.995 1 69.12 9 ASN B N 1
ATOM 830 C CA . ASN B 1 9 ? -15.43 10.805 0.633 1 69.12 9 ASN B CA 1
ATOM 831 C C . ASN B 1 9 ? -15.438 9.32 0.991 1 69.12 9 ASN B C 1
ATOM 833 O O . ASN B 1 9 ? -15.906 8.938 2.066 1 69.12 9 ASN B O 1
ATOM 837 N N . GLU B 1 10 ? -15.773 8.523 -0.072 1 85.25 10 GLU B N 1
ATOM 838 C CA . GLU B 1 10 ? -15.68 7.074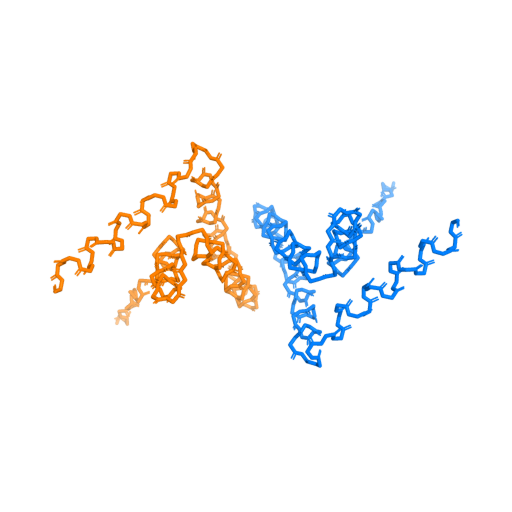 0.081 1 85.25 10 GLU B CA 1
ATOM 839 C C . GLU B 1 10 ? -14.68 6.699 1.17 1 85.25 10 GLU B C 1
ATOM 841 O O . GLU B 1 10 ? -13.531 7.16 1.157 1 85.25 10 GLU B O 1
ATOM 846 N N . THR B 1 11 ? -15.461 6.098 2.375 1 93.38 11 THR B N 1
ATOM 847 C CA . THR B 1 11 ? -14.531 5.586 3.379 1 93.38 11 THR B CA 1
ATOM 848 C C . THR B 1 11 ? -13.602 4.539 2.771 1 93.38 11 THR B C 1
ATOM 850 O O . THR B 1 11 ? -13.859 4.031 1.68 1 93.38 11 THR B O 1
ATOM 853 N N . LEU B 1 12 ? -12.531 4.238 3.412 1 95.31 12 LEU B N 1
ATOM 854 C CA . LEU B 1 12 ? -11.578 3.264 2.891 1 95.31 12 LEU B CA 1
ATOM 855 C C . LEU B 1 12 ? -12.211 1.879 2.797 1 95.31 12 LEU B C 1
ATOM 857 O O . LEU B 1 12 ? -11.906 1.116 1.876 1 95.31 12 LEU B O 1
ATOM 861 N N . ILE B 1 13 ? -13.141 1.517 3.789 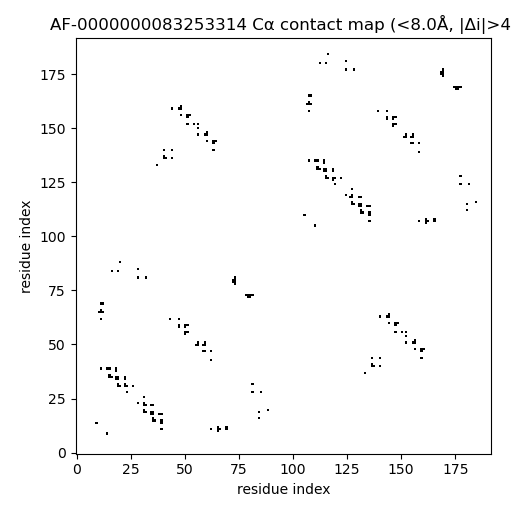1 94.31 13 ILE B N 1
ATOM 862 C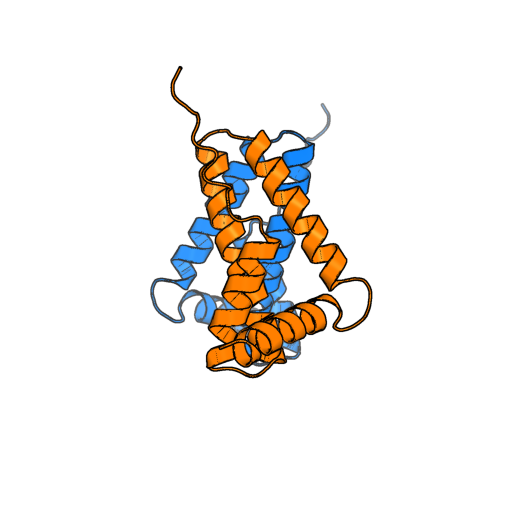 CA . ILE B 1 13 ? -13.766 0.199 3.748 1 94.31 13 ILE B CA 1
ATOM 863 C C . ILE B 1 13 ? -14.711 0.113 2.549 1 94.31 13 ILE B C 1
ATOM 865 O O . ILE B 1 13 ? -14.828 -0.94 1.918 1 94.31 13 ILE B O 1
ATOM 869 N N . GLU B 1 14 ? -15.414 1.223 2.256 1 95.19 14 GLU B N 1
ATOM 870 C CA . GLU B 1 14 ? -16.266 1.26 1.07 1 95.19 14 GLU B CA 1
ATOM 871 C C . GLU B 1 14 ? -15.438 1.146 -0.207 1 95.19 14 GLU B C 1
ATOM 873 O O . GLU B 1 14 ? -15.844 0.476 -1.159 1 95.19 14 GLU B O 1
ATOM 878 N N . ARG B 1 15 ? -14.305 1.817 -0.246 1 96.19 15 ARG B N 1
ATOM 879 C CA . ARG B 1 15 ? -13.398 1.721 -1.385 1 96.19 15 ARG B CA 1
ATOM 880 C C . ARG B 1 15 ? -12.875 0.297 -1.551 1 96.19 15 ARG B C 1
ATOM 882 O O . ARG B 1 15 ? -12.812 -0.219 -2.668 1 96.19 15 ARG B O 1
ATOM 889 N N . MET B 1 16 ? -12.516 -0.335 -0.454 1 96.19 16 MET B N 1
ATOM 890 C CA . MET B 1 16 ? -12.07 -1.726 -0.499 1 96.19 16 MET B CA 1
ATOM 891 C C . MET B 1 16 ? -13.156 -2.623 -1.087 1 96.19 16 MET B C 1
ATOM 893 O O . MET B 1 16 ? -12.875 -3.479 -1.928 1 96.19 16 MET B O 1
ATOM 897 N N . LYS B 1 17 ? -14.328 -2.402 -0.605 1 95.75 17 LYS B N 1
ATOM 898 C CA . LYS B 1 17 ? -15.469 -3.17 -1.111 1 95.75 17 LYS B CA 1
ATOM 899 C C . LYS B 1 17 ? -15.625 -2.988 -2.619 1 95.75 17 LYS B C 1
ATOM 901 O O . LYS B 1 17 ? -15.805 -3.963 -3.35 1 95.75 17 LYS B O 1
ATOM 906 N N . ARG B 1 18 ? -15.539 -1.793 -3.049 1 96.94 18 ARG B N 1
ATOM 907 C CA . ARG B 1 18 ? -15.672 -1.509 -4.477 1 96.94 18 ARG B CA 1
ATOM 908 C C . ARG B 1 18 ? -14.57 -2.205 -5.273 1 96.94 18 ARG B C 1
ATOM 910 O O . ARG B 1 18 ? -14.844 -2.814 -6.312 1 96.94 18 ARG B O 1
ATOM 917 N N . PHE B 1 19 ? -13.32 -2.094 -4.824 1 97.06 19 PHE B N 1
ATOM 918 C CA . PHE B 1 19 ? -12.219 -2.764 -5.508 1 97.06 19 PHE B CA 1
ATOM 919 C C . PHE B 1 19 ? -12.445 -4.273 -5.543 1 97.06 19 PHE B C 1
ATOM 921 O O . PHE B 1 19 ? -12.234 -4.91 -6.578 1 97.06 19 PHE B O 1
ATOM 928 N N . TYR B 1 20 ? -12.852 -4.84 -4.363 1 97.19 20 TYR B N 1
ATOM 929 C CA . TYR B 1 20 ? -13.086 -6.277 -4.297 1 97.19 20 TYR B CA 1
ATOM 930 C C . TYR B 1 20 ? -14.125 -6.707 -5.324 1 97.19 20 TYR B C 1
ATOM 932 O O . TYR B 1 20 ? -13.922 -7.684 -6.051 1 97.19 20 TYR B O 1
ATOM 940 N N . GLU B 1 21 ? -15.203 -6.02 -5.391 1 97.19 21 GLU B N 1
ATOM 941 C CA . GLU B 1 21 ? -16.266 -6.336 -6.34 1 97.19 21 GLU B CA 1
ATOM 942 C C . GLU B 1 21 ? -15.766 -6.273 -7.777 1 97.19 21 GLU B C 1
ATOM 944 O O . GLU B 1 21 ? -16.109 -7.117 -8.602 1 97.19 21 GLU B O 1
ATOM 949 N N . GLN B 1 22 ? -14.984 -5.281 -8.086 1 96.94 22 GLN B N 1
ATOM 950 C CA . GLN B 1 22 ? -14.422 -5.137 -9.43 1 96.94 22 GLN B CA 1
ATOM 951 C C . GLN B 1 22 ? -13.523 -6.32 -9.781 1 96.94 22 GLN B C 1
ATOM 953 O O . GLN B 1 22 ? -13.648 -6.895 -10.867 1 96.94 22 GLN B O 1
ATOM 958 N N . TYR B 1 23 ? -12.703 -6.754 -8.844 1 96.69 23 TYR B N 1
ATOM 959 C CA . TYR B 1 23 ? -11.781 -7.852 -9.109 1 96.69 23 TYR B CA 1
ATOM 960 C C . TYR B 1 23 ? -12.508 -9.188 -9.102 1 96.69 23 TYR B C 1
ATOM 962 O O . TYR B 1 23 ? -12.102 -10.125 -9.805 1 96.69 23 TYR B O 1
ATOM 970 N N . ARG B 1 24 ? -13.562 -9.305 -8.305 1 97.19 24 ARG B N 1
ATOM 971 C CA . ARG B 1 24 ? -14.289 -10.562 -8.141 1 97.19 24 ARG B CA 1
ATOM 972 C C . ARG B 1 24 ? -15.023 -10.938 -9.422 1 97.19 24 ARG B C 1
ATOM 974 O O . ARG B 1 24 ? -15.336 -12.109 -9.641 1 97.19 24 ARG B O 1
ATOM 981 N N . THR B 1 25 ? -15.18 -10.031 -10.344 1 95.94 25 THR B N 1
ATOM 982 C CA . THR B 1 25 ? -15.828 -10.297 -11.625 1 95.94 25 THR B CA 1
ATOM 983 C C . THR B 1 25 ? -14.953 -11.203 -12.492 1 95.94 25 THR B C 1
ATOM 985 O O . THR B 1 25 ? -15.461 -11.922 -13.352 1 95.94 25 THR B O 1
ATOM 988 N N . THR B 1 26 ? -13.672 -11.203 -12.289 1 96.25 26 THR B N 1
ATOM 989 C CA . THR B 1 26 ? -12.781 -11.891 -13.211 1 96.25 26 THR B CA 1
ATOM 990 C C . THR B 1 26 ? -11.836 -12.82 -12.461 1 96.25 26 THR B C 1
ATOM 992 O O . THR B 1 26 ? -11.047 -13.539 -13.078 1 96.25 26 THR B O 1
ATOM 995 N N . SER B 1 27 ? -11.844 -12.773 -11.141 1 96.38 27 SER B N 1
ATOM 996 C CA . SER B 1 27 ? -10.875 -13.539 -10.367 1 96.38 27 SER B CA 1
ATOM 997 C C . SER B 1 27 ? -11.555 -14.305 -9.234 1 96.38 27 SER B C 1
ATOM 999 O O . SER B 1 27 ? -12.727 -14.062 -8.93 1 96.38 27 SER B O 1
ATOM 1001 N N . ASN B 1 28 ? -10.844 -15.297 -8.656 1 96.44 28 ASN B N 1
ATOM 1002 C CA . ASN B 1 28 ? -11.383 -16.031 -7.516 1 96.44 28 ASN B CA 1
ATOM 1003 C C . ASN B 1 28 ? -11.305 -15.195 -6.234 1 96.44 28 ASN B C 1
ATOM 1005 O O . ASN B 1 28 ? -10.773 -14.086 -6.242 1 96.44 28 ASN B O 1
ATOM 1009 N N . VAL B 1 29 ? -11.812 -15.711 -5.125 1 95.75 29 VAL B N 1
ATOM 1010 C CA . VAL B 1 29 ? -11.969 -15.008 -3.852 1 95.75 29 VAL B CA 1
ATOM 1011 C C . VAL B 1 29 ? -10.602 -14.547 -3.35 1 95.75 29 VAL B C 1
ATOM 1013 O O . VAL B 1 29 ? -10.43 -13.375 -3.008 1 95.75 29 VAL B O 1
ATOM 1016 N N . GLU B 1 30 ? -9.594 -15.422 -3.387 1 93.19 30 GLU B N 1
ATOM 1017 C CA . GLU B 1 30 ? -8.273 -15.117 -2.832 1 93.19 30 GLU B CA 1
ATOM 1018 C C . GLU B 1 30 ? -7.57 -14.039 -3.643 1 93.19 30 GLU B C 1
ATOM 1020 O O . GLU B 1 30 ? -7.102 -13.039 -3.084 1 93.19 30 GLU B O 1
ATOM 1025 N N . ALA B 1 31 ? -7.57 -14.227 -4.922 1 93.62 31 ALA B N 1
ATOM 1026 C CA . ALA B 1 31 ? -6.906 -13.258 -5.797 1 93.62 31 ALA B CA 1
ATOM 1027 C C . ALA B 1 31 ? -7.598 -11.898 -5.738 1 93.62 31 ALA B C 1
ATOM 1029 O O . ALA B 1 31 ? -6.934 -10.859 -5.75 1 93.62 31 ALA B O 1
ATOM 1030 N N . SER B 1 32 ? -8.953 -11.891 -5.645 1 96.25 32 SER B N 1
ATOM 1031 C CA . SER B 1 32 ? -9.711 -10.648 -5.574 1 96.25 32 SER B CA 1
ATOM 1032 C C . SER B 1 32 ? -9.391 -9.875 -4.305 1 96.25 32 SER B C 1
ATOM 1034 O O . SER B 1 32 ? -9.242 -8.648 -4.34 1 96.25 32 SER B O 1
ATOM 1036 N N . PHE B 1 33 ? -9.258 -10.617 -3.189 1 94.69 33 PHE B N 1
ATOM 1037 C CA . PHE B 1 33 ? -8.969 -9.969 -1.917 1 94.69 33 PHE B CA 1
ATOM 1038 C C . PHE B 1 33 ? -7.578 -9.352 -1.931 1 94.69 33 PHE B C 1
ATOM 1040 O O . PHE B 1 33 ? -7.398 -8.203 -1.528 1 94.69 33 PHE B O 1
ATOM 1047 N N . VAL B 1 34 ? -6.594 -10.078 -2.43 1 91.12 34 VAL B N 1
ATOM 1048 C CA . VAL B 1 34 ? -5.215 -9.602 -2.49 1 91.12 34 VAL B CA 1
ATOM 1049 C C . VAL B 1 34 ? -5.125 -8.383 -3.4 1 91.12 34 VAL B C 1
ATOM 1051 O O . VAL B 1 34 ? -4.512 -7.375 -3.039 1 91.12 34 VAL B O 1
ATOM 1054 N N . ASN B 1 35 ? -5.738 -8.438 -4.555 1 93.62 35 ASN B N 1
ATOM 1055 C CA . ASN B 1 35 ? -5.707 -7.336 -5.508 1 93.62 35 ASN B CA 1
ATOM 1056 C C . ASN B 1 35 ? -6.398 -6.094 -4.949 1 93.62 35 ASN B C 1
ATOM 1058 O O . ASN B 1 35 ? -5.926 -4.973 -5.145 1 93.62 35 ASN B O 1
ATOM 1062 N N . ALA B 1 36 ? -7.535 -6.297 -4.312 1 95.5 36 ALA B N 1
ATOM 1063 C CA . ALA B 1 36 ? -8.273 -5.184 -3.725 1 95.5 36 ALA B CA 1
ATOM 1064 C C . ALA B 1 36 ? -7.449 -4.488 -2.645 1 95.5 36 ALA B C 1
ATOM 1066 O O . ALA B 1 36 ? -7.41 -3.256 -2.582 1 95.5 36 ALA B O 1
ATOM 1067 N N . LYS B 1 37 ? -6.859 -5.289 -1.792 1 93.69 37 LYS B N 1
ATOM 1068 C CA . LYS B 1 37 ? -6.012 -4.758 -0.729 1 93.69 37 LYS B CA 1
ATOM 1069 C C . LYS B 1 37 ? -4.871 -3.924 -1.303 1 93.69 37 LYS B C 1
ATOM 1071 O O . LYS B 1 37 ? -4.586 -2.83 -0.811 1 93.69 37 LYS B O 1
ATOM 1076 N N . GLU B 1 38 ? -4.203 -4.43 -2.328 1 92.19 38 GLU B N 1
ATOM 1077 C CA . GLU B 1 38 ? -3.113 -3.707 -2.977 1 92.19 38 GLU B CA 1
ATOM 1078 C C . GLU B 1 38 ? -3.605 -2.395 -3.58 1 92.19 38 GLU B C 1
ATOM 1080 O O . GLU B 1 38 ? -2.988 -1.346 -3.381 1 92.19 38 GLU B O 1
ATOM 1085 N N . ALA B 1 39 ? -4.672 -2.49 -4.289 1 94.75 39 ALA B N 1
ATOM 1086 C CA . ALA B 1 39 ? -5.238 -1.293 -4.906 1 94.75 39 ALA B CA 1
ATOM 1087 C C . ALA B 1 39 ? -5.582 -0.244 -3.855 1 94.75 39 ALA B C 1
ATOM 1089 O O . ALA B 1 39 ? -5.34 0.948 -4.055 1 94.75 39 ALA B O 1
ATOM 1090 N N . LEU B 1 40 ? -6.148 -0.717 -2.744 1 96.12 40 LEU B N 1
ATOM 1091 C CA . LEU B 1 40 ? -6.512 0.187 -1.659 1 96.12 40 LEU B CA 1
ATOM 1092 C C . LEU B 1 40 ? -5.285 0.905 -1.112 1 96.12 40 LEU B C 1
ATOM 1094 O O . LEU B 1 40 ? -5.293 2.129 -0.956 1 96.12 40 LEU B O 1
ATOM 1098 N N . ALA B 1 41 ? -4.262 0.113 -0.794 1 95.44 41 ALA B N 1
ATOM 1099 C CA . ALA B 1 41 ? -3.037 0.695 -0.249 1 95.44 41 ALA B CA 1
ATOM 1100 C C . ALA B 1 41 ? -2.439 1.718 -1.211 1 95.44 41 ALA B C 1
ATOM 1102 O O . ALA B 1 41 ? -2.047 2.812 -0.8 1 95.44 41 ALA B O 1
ATOM 1103 N N . LEU B 1 42 ? -2.412 1.428 -2.465 1 94.12 42 LEU B N 1
ATOM 1104 C CA . LEU B 1 42 ? -1.801 2.295 -3.467 1 94.12 42 LEU B CA 1
ATOM 1105 C C . LEU B 1 42 ? -2.605 3.578 -3.637 1 94.12 42 LEU B C 1
ATOM 1107 O O . LEU B 1 42 ? -2.035 4.672 -3.707 1 94.12 42 LEU B O 1
ATOM 1111 N N . THR B 1 43 ? -3.891 3.494 -3.691 1 95.31 43 THR B N 1
ATOM 1112 C CA . THR B 1 43 ? -4.711 4.684 -3.875 1 95.31 43 THR B CA 1
ATOM 1113 C C . THR B 1 43 ? -4.703 5.543 -2.613 1 95.31 43 THR B C 1
ATOM 1115 O O . THR B 1 43 ? -4.781 6.773 -2.693 1 95.31 43 THR B O 1
ATOM 1118 N N . LEU B 1 44 ? -4.66 4.848 -1.484 1 97.19 44 LEU B N 1
ATOM 1119 C CA . LEU B 1 44 ? -4.551 5.594 -0.234 1 97.19 44 LEU B CA 1
ATOM 1120 C C . LEU B 1 44 ? -3.27 6.418 -0.202 1 97.19 44 LEU B C 1
ATOM 1122 O O . LEU B 1 44 ? -3.277 7.57 0.239 1 97.19 44 LEU B O 1
ATOM 1126 N N . LEU B 1 45 ? -2.209 5.836 -0.646 1 97.19 45 LEU B N 1
ATOM 1127 C CA . LEU B 1 45 ? -0.942 6.559 -0.697 1 97.19 45 LEU B CA 1
ATOM 1128 C C . LEU B 1 45 ? -1.038 7.758 -1.633 1 97.19 45 LEU B C 1
ATOM 1130 O O . LEU B 1 45 ? -0.458 8.812 -1.359 1 97.19 45 LEU B O 1
ATOM 1134 N N . ASP B 1 46 ? -1.769 7.676 -2.682 1 95.62 46 ASP B N 1
ATOM 1135 C CA . ASP B 1 46 ? -2.018 8.805 -3.57 1 95.62 46 ASP B CA 1
ATOM 1136 C C . ASP B 1 46 ? -2.785 9.914 -2.85 1 95.62 46 ASP B C 1
ATOM 1138 O O . ASP B 1 46 ? -2.438 11.086 -2.959 1 95.62 46 ASP B O 1
ATOM 1142 N N . ASP B 1 47 ? -3.846 9.523 -2.137 1 96.5 47 ASP B N 1
ATOM 1143 C CA . ASP B 1 47 ? -4.625 10.492 -1.374 1 96.5 47 ASP B CA 1
ATOM 1144 C C . ASP B 1 47 ? -3.748 11.234 -0.371 1 96.5 47 ASP B C 1
ATOM 1146 O O . ASP B 1 47 ? -3.834 12.461 -0.252 1 96.5 47 ASP B O 1
ATOM 1150 N N . ILE B 1 48 ? -2.955 10.445 0.285 1 97.69 48 ILE B N 1
ATOM 1151 C CA . ILE B 1 48 ? -2.096 11.016 1.317 1 97.69 48 ILE B CA 1
ATOM 1152 C C . ILE B 1 48 ? -1.11 11.992 0.685 1 97.69 48 ILE B C 1
ATOM 1154 O O . ILE B 1 48 ? -0.827 13.055 1.251 1 97.69 48 ILE B O 1
ATOM 1158 N N . GLY B 1 49 ? -0.53 11.633 -0.461 1 96.38 49 GLY B N 1
ATOM 1159 C CA . GLY B 1 49 ? 0.31 12.57 -1.187 1 96.38 49 GLY B CA 1
ATOM 1160 C C . GLY B 1 49 ? -0.387 13.883 -1.488 1 96.38 49 GLY B C 1
ATOM 1161 O O . GLY B 1 49 ? 0.189 14.953 -1.298 1 96.38 49 GLY B O 1
ATOM 1162 N N . ARG B 1 50 ? -1.584 13.805 -1.933 1 96.56 50 ARG B N 1
ATOM 1163 C CA . ARG B 1 50 ? -2.363 15 -2.229 1 96.56 50 ARG B CA 1
ATOM 1164 C C . ARG B 1 50 ? -2.625 15.812 -0.963 1 96.56 50 ARG B C 1
ATOM 1166 O O . ARG B 1 50 ? -2.457 17.031 -0.957 1 96.56 50 ARG B O 1
ATOM 1173 N N . TYR B 1 51 ? -3.062 15.117 0.103 1 97.44 51 TYR B N 1
ATOM 1174 C CA . TYR B 1 51 ? -3.312 15.789 1.374 1 97.44 51 TYR B CA 1
ATOM 1175 C C . TYR B 1 51 ? -2.059 16.5 1.873 1 97.44 51 TYR B C 1
ATOM 1177 O O . TYR B 1 51 ? -2.141 17.578 2.457 1 97.44 51 TYR B O 1
ATOM 1185 N N . ALA B 1 52 ? -0.919 15.852 1.741 1 96.69 52 ALA B N 1
ATOM 1186 C CA . ALA B 1 52 ? 0.349 16.422 2.178 1 96.69 52 ALA B CA 1
ATOM 1187 C C . ALA B 1 52 ? 0.665 17.703 1.403 1 96.69 52 ALA B C 1
ATOM 1189 O O . ALA B 1 52 ? 1.114 18.688 1.985 1 96.69 52 ALA B O 1
ATOM 1190 N N . GLU B 1 53 ? 0.457 17.719 0.103 1 95.5 53 GLU B N 1
ATOM 1191 C CA . GLU B 1 53 ? 0.656 18.906 -0.721 1 95.5 53 GLU B CA 1
ATOM 1192 C C . GLU B 1 53 ? -0.231 20.062 -0.253 1 95.5 53 GLU B C 1
ATOM 1194 O O . GLU B 1 53 ? 0.182 21.219 -0.285 1 95.5 53 GLU B O 1
ATOM 1199 N N . GLU B 1 54 ? -1.421 19.703 0.23 1 96.62 54 GLU B N 1
ATOM 1200 C CA . GLU B 1 54 ? -2.391 20.688 0.705 1 96.62 54 GLU B CA 1
ATOM 1201 C C . GLU B 1 54 ? -2.152 21.031 2.172 1 96.62 54 GLU B C 1
ATOM 1203 O O . GLU B 1 54 ? -2.895 21.812 2.756 1 96.62 54 GLU B O 1
ATOM 1208 N N . SER B 1 55 ? -1.156 20.438 2.73 1 96.94 55 SER B N 1
ATOM 1209 C CA . SER B 1 55 ? -0.823 20.625 4.141 1 96.94 55 SER B CA 1
ATOM 1210 C C . SER B 1 55 ? -2.012 20.297 5.035 1 96.94 55 SER B C 1
ATOM 1212 O O . SER B 1 55 ? -2.266 21 6.02 1 96.94 55 SER B O 1
ATOM 1214 N N . ASN B 1 56 ? -2.771 19.281 4.59 1 97.06 56 ASN B N 1
ATOM 1215 C CA . ASN B 1 56 ? -3.977 18.891 5.309 1 97.06 56 ASN B CA 1
ATOM 1216 C C . ASN B 1 56 ? -3.707 17.719 6.246 1 97.06 56 ASN B C 1
ATOM 1218 O O . ASN B 1 56 ? -4.098 16.578 5.961 1 97.06 56 ASN B O 1
ATOM 1222 N N . LEU B 1 57 ? -3.119 18.016 7.355 1 96.94 57 LEU B N 1
ATOM 1223 C CA . LEU B 1 57 ? -2.717 17 8.328 1 96.94 57 LEU B CA 1
ATOM 1224 C C . LEU B 1 57 ? -3.934 16.281 8.891 1 96.94 57 LEU B C 1
ATOM 1226 O O . LEU B 1 57 ? -3.869 15.078 9.172 1 96.94 57 LEU B O 1
ATOM 1230 N N . ASP B 1 58 ? -5.047 17 9.062 1 96.06 58 ASP B N 1
ATOM 1231 C CA . ASP B 1 58 ? -6.254 16.375 9.586 1 96.06 58 ASP B CA 1
ATOM 1232 C C . ASP B 1 58 ? -6.758 15.281 8.648 1 96.06 58 ASP B C 1
ATOM 1234 O O . ASP B 1 58 ? -7.141 14.203 9.102 1 96.06 58 ASP B O 1
ATOM 1238 N N . ALA B 1 59 ? -6.711 15.508 7.371 1 96.31 59 ALA B N 1
ATOM 1239 C CA . ALA B 1 59 ? -7.125 14.516 6.387 1 96.31 59 ALA B CA 1
ATOM 1240 C C . ALA B 1 59 ? -6.195 13.305 6.41 1 96.31 59 ALA B C 1
ATOM 1242 O O . ALA B 1 59 ? -6.648 12.164 6.273 1 96.31 59 ALA B O 1
ATOM 1243 N N . ILE B 1 60 ? -4.918 13.555 6.582 1 97.69 60 ILE B N 1
ATOM 1244 C CA . ILE B 1 60 ? -3.945 12.469 6.648 1 97.69 60 ILE B CA 1
ATOM 1245 C C . ILE B 1 60 ? -4.215 11.609 7.879 1 97.69 60 ILE B C 1
ATOM 1247 O O . ILE B 1 60 ? -4.234 10.383 7.793 1 97.69 60 ILE B O 1
ATOM 1251 N N . ARG B 1 61 ? -4.504 12.25 8.969 1 97.25 61 ARG B N 1
ATOM 1252 C CA . ARG B 1 61 ? -4.789 11.516 10.203 1 97.25 61 ARG B CA 1
ATOM 1253 C C . ARG B 1 61 ? -6.043 10.664 10.047 1 97.25 61 ARG B C 1
ATOM 1255 O O . ARG B 1 61 ? -6.074 9.508 10.484 1 97.25 61 ARG B O 1
ATOM 1262 N N . MET B 1 62 ? -7.016 11.203 9.414 1 96.38 62 MET B N 1
ATOM 1263 C CA . MET B 1 62 ? -8.25 10.453 9.203 1 96.38 62 MET B CA 1
ATOM 1264 C C . MET B 1 62 ? -8.008 9.258 8.289 1 96.38 62 MET B C 1
ATOM 1266 O O . MET B 1 62 ? -8.508 8.156 8.547 1 96.38 62 MET B O 1
ATOM 1270 N N . ALA B 1 63 ? -7.25 9.484 7.223 1 96.38 63 ALA B N 1
ATOM 1271 C CA . ALA B 1 63 ? -6.953 8.422 6.266 1 96.38 63 ALA B CA 1
ATOM 1272 C C . ALA B 1 63 ? -6.168 7.289 6.93 1 96.38 63 ALA B C 1
ATOM 1274 O O . ALA B 1 63 ? -6.473 6.113 6.73 1 96.38 63 ALA B O 1
ATOM 1275 N N . THR B 1 64 ? -5.191 7.625 7.746 1 96.94 64 THR B N 1
ATOM 1276 C CA . THR B 1 64 ? -4.363 6.609 8.391 1 96.94 64 THR B CA 1
ATOM 1277 C C . THR B 1 64 ? -5.148 5.883 9.477 1 96.94 64 THR B C 1
ATOM 1279 O O . THR B 1 64 ? -4.934 4.691 9.719 1 96.94 64 THR B O 1
ATOM 1282 N N . ALA B 1 65 ? -6.066 6.555 10.156 1 95.88 65 ALA B N 1
ATOM 1283 C CA . ALA B 1 65 ? -6.934 5.898 11.133 1 95.88 65 ALA B CA 1
ATOM 1284 C C . ALA B 1 65 ? -7.836 4.867 10.461 1 95.88 65 ALA B C 1
ATOM 1286 O O . ALA B 1 65 ? -8.023 3.766 10.977 1 95.88 65 ALA B O 1
ATOM 1287 N N . GLN B 1 66 ? -8.375 5.27 9.352 1 95.81 66 GLN B N 1
ATOM 1288 C CA . GLN B 1 66 ? -9.211 4.332 8.602 1 95.81 66 GLN B CA 1
ATOM 1289 C C . GLN B 1 66 ? -8.406 3.125 8.141 1 95.81 66 GLN B C 1
ATOM 1291 O O . GLN B 1 66 ? -8.891 1.993 8.18 1 95.81 66 GLN B O 1
ATOM 1296 N N . TRP B 1 67 ? -7.223 3.324 7.711 1 95.88 67 TRP B N 1
ATOM 1297 C CA . TRP B 1 67 ? -6.359 2.225 7.301 1 95.88 67 TRP B CA 1
ATOM 1298 C C . TRP B 1 67 ? -6.082 1.285 8.469 1 95.88 67 TRP B C 1
ATOM 1300 O O . TRP B 1 67 ? -6.125 0.062 8.32 1 95.88 67 TRP B O 1
ATOM 1310 N N . ASP B 1 68 ? -5.754 1.826 9.617 1 93.56 68 ASP B N 1
ATOM 1311 C CA . ASP B 1 68 ? -5.508 1.018 10.805 1 93.56 68 ASP B CA 1
ATOM 1312 C C . ASP B 1 68 ? -6.711 0.133 11.125 1 93.56 68 ASP B C 1
ATOM 1314 O O . ASP B 1 68 ? -6.551 -1.03 11.5 1 93.56 68 ASP B O 1
ATOM 1318 N N . GLU B 1 69 ? -7.867 0.672 10.953 1 91.25 69 GLU B N 1
ATOM 1319 C CA . GLU B 1 69 ? -9.086 -0.098 11.203 1 91.25 69 GLU B CA 1
ATOM 1320 C C . GLU B 1 69 ? -9.188 -1.287 10.25 1 91.25 69 GLU B C 1
ATOM 1322 O O . GLU B 1 69 ? -9.469 -2.408 10.68 1 91.25 69 GLU B O 1
ATOM 1327 N N . ILE B 1 70 ? -8.906 -1.038 9.008 1 91.75 70 ILE B N 1
ATOM 1328 C CA . ILE B 1 70 ? -8.984 -2.1 8.008 1 91.75 70 ILE B CA 1
ATOM 1329 C C . ILE B 1 70 ? -7.922 -3.158 8.297 1 91.75 70 ILE B C 1
ATOM 1331 O O . ILE B 1 70 ? -8.195 -4.359 8.211 1 91.75 70 ILE B O 1
ATOM 1335 N N . ARG B 1 71 ? -6.766 -2.719 8.656 1 89.5 71 ARG B N 1
ATOM 1336 C CA . ARG B 1 71 ? -5.68 -3.635 8.984 1 89.5 71 ARG B CA 1
ATOM 1337 C C . ARG B 1 71 ? -6.043 -4.52 10.172 1 89.5 71 ARG B C 1
ATOM 1339 O O . ARG B 1 71 ? -5.742 -5.715 10.18 1 89.5 71 ARG B O 1
ATOM 1346 N N . MET B 1 72 ? -6.613 -3.918 11.148 1 88.5 72 MET B N 1
ATOM 1347 C CA . MET B 1 72 ? -7.047 -4.68 12.312 1 88.5 72 MET B CA 1
ATOM 1348 C C . MET B 1 72 ? -8.086 -5.727 11.93 1 88.5 72 MET B C 1
ATOM 1350 O O . MET B 1 72 ? -8.047 -6.855 12.422 1 88.5 72 MET B O 1
ATOM 1354 N N . MET B 1 73 ? -8.922 -5.316 11.023 1 87 73 MET B N 1
ATOM 1355 C CA . MET B 1 73 ? -9.93 -6.262 10.547 1 87 73 MET B CA 1
ATOM 1356 C C . MET B 1 73 ? -9.281 -7.41 9.781 1 87 73 MET B C 1
ATOM 1358 O O . MET B 1 73 ? -9.758 -8.547 9.828 1 87 73 MET B O 1
ATOM 1362 N N . MET B 1 74 ? -8.211 -7.098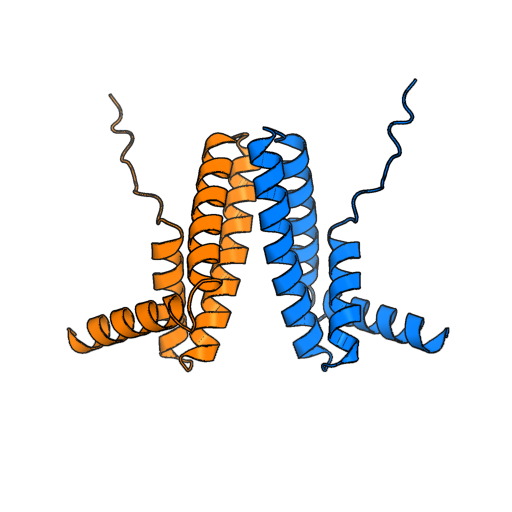 9.086 1 84.94 74 MET B N 1
ATOM 1363 C CA . MET B 1 74 ? -7.516 -8.109 8.297 1 84.94 74 MET B CA 1
ATOM 1364 C C . MET B 1 74 ? -6.703 -9.031 9.195 1 84.94 74 MET B C 1
ATOM 1366 O O . MET B 1 74 ? -6.516 -10.211 8.875 1 84.94 74 MET B O 1
ATOM 1370 N N . GLN B 1 75 ? -5.914 -8.445 10.266 1 77.75 75 GLN B N 1
ATOM 1371 C CA . GLN B 1 75 ? -5.055 -9.195 11.18 1 77.75 75 GLN B CA 1
ATOM 1372 C C . GLN B 1 75 ? -5.879 -10.055 12.133 1 77.75 75 GLN B C 1
ATOM 1374 O O . GLN B 1 75 ? -5.402 -11.078 12.617 1 77.75 75 GLN B O 1
ATOM 1379 N N . GLY B 1 76 ? -6.883 -9.398 12.805 1 64.56 76 GLY B N 1
ATOM 1380 C CA . GLY B 1 76 ? -7.691 -10.195 13.711 1 64.56 76 GLY B CA 1
ATOM 1381 C C . GLY B 1 76 ? -8.07 -11.547 13.141 1 64.56 76 GLY B C 1
ATOM 1382 O O . GLY B 1 76 ? -7.445 -12.023 12.188 1 64.56 76 GLY B O 1
ATOM 1383 N N . SER B 1 77 ? -9.273 -12.047 13.508 1 58.59 77 SER B N 1
ATOM 1384 C CA . SER B 1 77 ? -9.703 -13.391 13.141 1 58.59 77 SER B CA 1
ATOM 1385 C C . SER B 1 77 ? -9.469 -13.648 11.656 1 58.59 77 SER B C 1
ATOM 1387 O O . SER B 1 77 ? -9.414 -12.711 10.852 1 58.59 77 SER B O 1
ATOM 1389 N N . ASN B 1 78 ? -9.242 -15.039 11.336 1 59.34 78 ASN B N 1
ATOM 1390 C CA . ASN B 1 78 ? -9.148 -15.719 10.047 1 59.34 78 ASN B CA 1
ATOM 1391 C C . ASN B 1 78 ? -10.016 -15.039 8.992 1 59.34 78 ASN B C 1
ATOM 1393 O O . ASN B 1 78 ? -11.023 -14.414 9.328 1 59.34 78 ASN B O 1
ATOM 1397 N N . ASP B 1 79 ? -9.953 -14.953 7.824 1 77.69 79 ASP B N 1
ATOM 1398 C CA . ASP B 1 79 ? -10.594 -14.703 6.531 1 77.69 79 ASP B CA 1
ATOM 1399 C C . ASP B 1 79 ? -11.883 -13.898 6.699 1 77.69 79 ASP B C 1
ATOM 1401 O O . ASP B 1 79 ? -12.742 -13.906 5.82 1 77.69 79 ASP B O 1
ATOM 1405 N N . ALA B 1 80 ? -11.812 -13.055 8.062 1 84.44 80 ALA B N 1
ATOM 1406 C CA . ALA B 1 80 ? -13.109 -12.461 8.359 1 84.44 80 ALA B CA 1
ATOM 1407 C C . ALA B 1 80 ? -13.461 -11.359 7.355 1 84.44 80 ALA B C 1
ATOM 1409 O O . ALA B 1 80 ? -14.578 -11.312 6.848 1 84.44 80 ALA B O 1
ATOM 1410 N N . LEU B 1 81 ? -12.586 -10.391 7.156 1 92.06 81 LEU B N 1
ATOM 1411 C CA . LEU B 1 81 ? -12.875 -9.312 6.207 1 92.06 81 LEU B CA 1
ATOM 1412 C C . LEU B 1 81 ? -13.117 -9.875 4.812 1 92.06 81 LEU B C 1
ATOM 1414 O O . LEU B 1 81 ? -14.055 -9.453 4.125 1 92.06 81 LEU B O 1
ATOM 1418 N N . LYS B 1 82 ? -12.336 -10.773 4.445 1 93.44 82 LYS B N 1
ATOM 1419 C CA . LYS B 1 82 ? -12.5 -11.422 3.146 1 93.44 82 LYS B CA 1
ATOM 1420 C C . LYS B 1 82 ? -13.867 -12.094 3.035 1 93.44 82 LYS B C 1
ATOM 1422 O O . LYS B 1 82 ? -14.562 -11.945 2.023 1 93.44 82 LYS B O 1
ATOM 1427 N N . GLU B 1 83 ? -14.227 -12.812 4.031 1 92.56 83 GLU B N 1
ATOM 1428 C CA . GLU B 1 83 ? -15.516 -13.492 4.047 1 92.56 83 GLU B CA 1
ATOM 1429 C C . GLU B 1 83 ? -16.672 -12.492 3.988 1 92.56 83 GLU B C 1
ATOM 1431 O O . GLU B 1 83 ? -17.672 -12.727 3.305 1 92.56 83 GLU B O 1
ATOM 1436 N N . ARG B 1 84 ? -16.516 -11.469 4.762 1 93 84 ARG B N 1
ATOM 1437 C CA . ARG B 1 84 ? -17.531 -10.43 4.75 1 93 84 ARG B CA 1
ATOM 1438 C C . ARG B 1 84 ? -17.688 -9.836 3.355 1 93 84 ARG B C 1
ATOM 1440 O O . ARG B 1 84 ? -18.812 -9.688 2.863 1 93 84 ARG B O 1
ATOM 1447 N N . LEU B 1 85 ? -16.641 -9.469 2.729 1 95.5 85 LEU B N 1
ATOM 1448 C CA . LEU B 1 85 ? -16.672 -8.906 1.384 1 95.5 85 LEU B CA 1
ATOM 1449 C C . LEU B 1 85 ? -17.328 -9.875 0.404 1 95.5 85 LEU B C 1
ATOM 1451 O O . LEU B 1 85 ? -18.109 -9.469 -0.452 1 95.5 85 LEU B O 1
ATOM 1455 N N . GLU B 1 86 ? -16.938 -11.117 0.56 1 95.69 86 GLU B N 1
ATOM 1456 C CA . GLU B 1 86 ? -17.5 -12.141 -0.323 1 95.69 86 GLU B CA 1
ATOM 1457 C C . GLU B 1 86 ? -19 -12.281 -0.123 1 95.69 86 GLU B C 1
ATOM 1459 O O . GLU B 1 86 ? -19.75 -12.391 -1.093 1 95.69 86 GLU B O 1
ATOM 1464 N N . ARG B 1 87 ? -19.391 -12.32 1.103 1 95.06 87 ARG B N 1
ATOM 1465 C CA . ARG B 1 87 ? -20.812 -12.391 1.412 1 95.06 87 ARG B CA 1
ATOM 1466 C C . ARG B 1 87 ? -21.562 -11.219 0.794 1 95.06 87 ARG B C 1
ATOM 1468 O O . ARG B 1 87 ? -22.609 -11.406 0.172 1 95.06 87 ARG B O 1
ATOM 1475 N N . GLU B 1 88 ? -21.094 -10.047 1.028 1 94.94 88 GLU B N 1
ATOM 1476 C CA . GLU B 1 88 ? -21.734 -8.852 0.48 1 94.94 88 GLU B CA 1
ATOM 1477 C C . GLU B 1 88 ? -21.781 -8.898 -1.045 1 94.94 88 GLU B C 1
ATOM 1479 O O . GLU B 1 88 ? -22.75 -8.469 -1.655 1 94.94 88 GLU B O 1
ATOM 1484 N N . TYR B 1 89 ? -20.703 -9.367 -1.641 1 95.62 89 TYR B N 1
ATOM 1485 C CA . TYR B 1 89 ? -20.641 -9.516 -3.09 1 95.62 89 TYR B CA 1
ATOM 1486 C C . TYR B 1 89 ? -21.75 -10.453 -3.59 1 95.62 89 TYR B C 1
ATOM 1488 O O . TYR B 1 89 ? -22.469 -10.117 -4.535 1 95.62 89 TYR B O 1
ATOM 1496 N N . LYS B 1 90 ? -21.859 -11.617 -3.029 1 95.5 90 LYS B N 1
ATOM 1497 C CA . LYS B 1 90 ? -22.859 -12.602 -3.43 1 95.5 90 LYS B CA 1
ATOM 1498 C C . LYS B 1 90 ? -24.281 -12.055 -3.244 1 95.5 90 LYS B C 1
ATOM 1500 O O . LYS B 1 90 ? -25.172 -12.312 -4.059 1 95.5 90 LYS B O 1
ATOM 1505 N N . GLN B 1 91 ? -24.438 -11.32 -2.178 1 93.38 91 GLN B N 1
ATOM 1506 C CA . GLN B 1 91 ? -25.75 -10.719 -1.92 1 93.38 91 GLN B CA 1
ATOM 1507 C C . GLN B 1 91 ? -26.109 -9.719 -3.008 1 93.38 91 GLN B C 1
ATOM 1509 O O . GLN B 1 91 ? -27.266 -9.641 -3.424 1 93.38 91 GLN B O 1
ATOM 1514 N N . ALA B 1 92 ? -25.188 -9.008 -3.434 1 88.69 92 ALA B N 1
ATOM 1515 C CA . ALA B 1 92 ? -25.422 -8.008 -4.473 1 88.69 92 ALA B CA 1
ATOM 1516 C C . ALA B 1 92 ? -25.734 -8.672 -5.809 1 88.69 92 ALA B C 1
ATOM 1518 O O . ALA B 1 92 ? -26.484 -8.117 -6.625 1 88.69 92 ALA B O 1
ATOM 1519 N N . GLN B 1 93 ? -25.078 -9.852 -6.086 1 86.69 93 GLN B N 1
ATOM 1520 C CA . GLN B 1 93 ? -25.328 -10.594 -7.32 1 86.69 93 GLN B CA 1
ATOM 1521 C C . GLN B 1 93 ? -26.703 -11.258 -7.285 1 86.69 93 GLN B C 1
ATOM 1523 O O . GLN B 1 93 ? -27.312 -11.492 -8.336 1 86.69 93 GLN B O 1
ATOM 1528 N N . GLY B 1 94 ? -27.031 -11.766 -6.086 1 77.88 94 GLY B N 1
ATOM 1529 C CA . GLY B 1 94 ? -28.328 -12.414 -5.969 1 77.88 94 GLY B CA 1
ATOM 1530 C C . GLY B 1 94 ? -29.5 -11.445 -6.02 1 77.88 94 GLY B C 1
ATOM 1531 O O . GLY B 1 94 ? -30.625 -11.852 -6.27 1 77.88 94 GLY B O 1
ATOM 1532 N N . GLN B 1 95 ? -29.328 -10.281 -5.617 1 68.56 95 GLN B N 1
ATOM 1533 C CA . GLN B 1 95 ? -30.391 -9.281 -5.652 1 68.56 95 GLN B CA 1
ATOM 1534 C C . GLN B 1 95 ? -30.531 -8.688 -7.051 1 68.56 95 GLN B C 1
ATOM 1536 O O . GLN B 1 95 ? -31.469 -7.93 -7.312 1 68.56 95 GLN B O 1
ATOM 1541 N N . GLY B 1 96 ? -29.703 -8.93 -8.039 1 48.38 96 GLY B N 1
ATOM 1542 C CA . GLY B 1 96 ? -29.969 -8.539 -9.406 1 48.38 96 GLY B CA 1
ATOM 1543 C C . GLY B 1 96 ? -30.609 -9.641 -10.227 1 48.38 96 GLY B C 1
ATOM 1544 O O . GLY B 1 96 ? -30.609 -10.805 -9.82 1 48.38 96 GLY B O 1
#

Organism: NCBI:txid582686

Nearest PDB structures (foldseek):
  8dz8-assembly3_C  TM=6.216E-01  e=8.098E+00  synthetic construct
  6dg6-assembly4_D  TM=5.768E-01  e=6.130E+00  synthetic construct
  6dg5-assembly1_A  TM=5.783E-01  e=7.245E+00  synthetic construct
  6dg6-assembly4_D  TM=5.778E-01  e=4.728E+00  synthetic construct
  8dz8-assembly3_C  TM=6.205E-01  e=7.005E+00  synthetic construct

Secondary structure (DSSP, 8-state):
-----------HHHHHHHHHHHHHTTS-HHHHHHHHHHHHHHH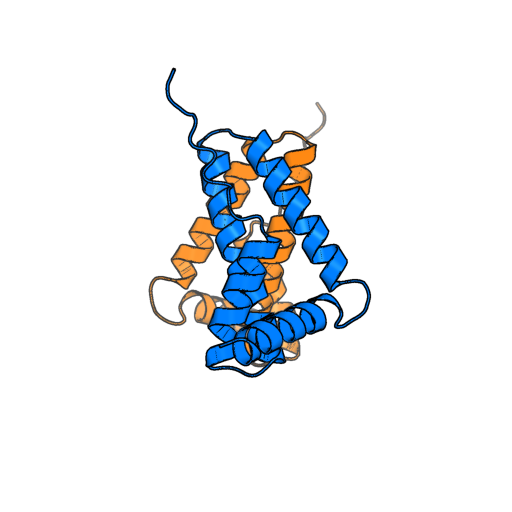HHHHHHHHHHTT-HHHHHHHHHHHHHHHHHHHSSTTHHHHHHHHHHHHHHH--/-----------HHHHHHHHHHHHHTTS-HHHHHHHHHHHHHHHHHHHHHHHHHTT-HHHHHHHHHHHHHHHHHHHSSTTHHHHHHHHHHHHHHH--

pLDDT: mean 86.9, std 18.52, range [23.12, 97.75]

Sequence (192 aa):
MATLTNIANETLIERMKRFYEQYRTTSNVEASFVNAKEALALTLLDDIGRYAEESNLDAIRMATAQWDEIRMMMQGSNDALKERLEREYKQAQGQGMATLTNIANETLIERMKRFYEQYRTTSNVEASFVNAKEALALTLLDDIGRYAEESNLDAIRMATAQWDEIRMMMQGSNDALKERLEREYKQAQGQG

Solvent-accessible surface area (backbone atoms only — not comparable to full-atom values): 10606 Å² total; per-residue (Å²): 129,80,76,74,73,72,74,72,70,74,50,65,69,57,47,34,49,52,38,26,53,62,35,46,74,81,41,56,72,68,60,10,48,56,51,16,53,52,51,42,54,54,52,48,52,51,51,41,39,52,27,45,77,66,67,33,60,70,59,39,41,51,53,39,51,49,48,51,51,52,50,48,43,49,68,46,65,85,51,48,49,57,48,51,50,49,51,54,48,53,50,58,59,66,74,99,129,80,74,76,73,72,74,73,68,74,49,64,70,58,47,34,48,50,39,26,54,62,35,46,75,82,39,55,73,67,60,10,48,54,51,15,53,50,51,43,55,56,51,48,50,51,50,41,40,53,29,44,77,68,68,33,59,69,60,40,42,51,52,39,50,48,48,51,52,53,48,47,44,61,66,49,63,74,68,46,50,57,47,50,52,50,50,53,46,52,52,57,60,66,74,99

Foldseek 3Di:
DPPPPPPVPQQLLNQLLVQLLVQVVPDPLVVSNVRSVVVSVVVLVVVLVVCVVVVNVVVNVRSVVSVVVVVCQCPPPPCRSSVVSVVVSVVVVVVD/DPPPPPPVPQQLLNQLLVQLLVQVVPDPLVVSNVRSVVVSVVVLVVVLVVCVVVVNVVVNVRSVVSVVVVVCVVPPDDCRSSVVSVVVSVVVVVVD

Radius of gyration: 19.06 Å; Cα contacts (8 Å, |Δi|>4): 132; chains: 2; bounding box: 61×48×41 Å